Protein AF-A0A346RNI5-F1 (afdb_monomer)

Secondary structure (DSSP, 8-state):
---HHHHHHHHHHHHHHHHHHHH-SSHHHHHHHHHHHHHHHHHHH--TT-HHHHHHHHHHHHHHHHHHHHHHHHHHHHHTT-TTHHHHHHHHHHHHHT-TTTTHHHHHHHHHS-HHHHHHHHTHHHHHHHHHHHHHTTSHHHHHHHHHHHHHHHHHHHHHHHT--BHHHHHHHHHHHHHHHHHHHHHH-HHHHHHHHHHHHHHHHHHHHHHHHTT--BHHHHHHHTSS-HHHHHHHHHHHHHHHT-TTSHHHHHHHHHHHHHHHTT-HHHHHHHHHHHHHHHHHHHHHHHHHHTTT-------------SSHHHHHHHHHHHHHHHHHHHHHHH--

Organism: NCBI:txid2306298

Mean predicted aligned error: 7.32 Å

Sequence (336 aa):
MMSSSSKLLFFTSLLLGIMISISSSSWLMIWIGLEINLLSFIPIISSPTNQYSTEITLKYFLIQALSSSCILLGVLLLCSSYFPSNLVMTAALIMKMGGAPFHFWFIEVMKQLNWLQIIILNTFQKISPMVLTSYTLYNHLSQKMVLTSIILSSLLGGLGGLNQTHLNKVMAYSSLNHMGWLLQGLSMSLYLWFMYFSVYCVLLSSICLMFHFFTIKHIKQLVNKMADDFFVKTTMAFPLMSLAGLPPFSGFMMKMIIILQLMAQSQIFLTLILILSSLFSLFFYFRILLSSVIISSKKSKTFVTQALSKNTNKTGIILFVNFIMMLFISVFLILI

Nearest PDB structures (foldseek):
  8esz-assembly1_2  TM=9.088E-01  e=1.390E-18  Drosophila melanogaster
  8q0a-assembly1_N  TM=8.430E-01  e=3.089E-17  Bos taurus
  7w4g-assembly1_i  TM=8.802E-01  e=2.513E-16  Sus scrofa
  8pw6-assembly1_N1  TM=8.760E-01  e=3.127E-16  Mus musculus
  8ugh-assembly1_1N  TM=8.663E-01  e=3.564E-16  Sus scrofa

Radius of gyration: 20.6 Å; Cα contacts (8 Å, |Δi|>4): 439; chains: 1; bounding box: 52×48×67 Å

Solvent-accessible surface area (backbone atoms only — not comparable to full-atom values): 17265 Å² total; per-residue (Å²): 127,82,50,75,64,57,52,49,51,30,53,53,44,29,53,48,11,39,50,40,34,68,74,45,91,46,73,68,50,24,48,51,12,53,48,40,28,52,65,24,44,43,65,71,63,45,45,98,87,42,72,68,29,52,55,38,40,51,58,52,48,56,54,46,51,53,21,51,51,36,35,53,50,16,54,56,27,56,76,67,74,48,80,67,21,53,43,45,31,44,55,18,35,38,41,61,56,28,36,29,90,50,27,64,63,45,38,58,42,36,53,76,53,53,45,73,57,50,43,45,59,68,39,67,58,34,51,46,36,54,56,54,44,55,73,42,47,78,41,72,70,26,41,53,52,50,52,53,24,27,56,44,11,16,44,49,11,9,60,61,22,60,83,51,59,40,46,42,39,29,52,33,20,49,50,28,25,50,45,15,55,43,52,53,24,41,76,74,33,67,65,54,21,52,55,41,49,52,53,48,45,54,42,50,44,54,52,33,51,51,33,46,79,69,69,51,55,40,55,75,51,35,26,69,76,35,40,85,44,70,69,58,33,52,67,55,40,55,45,47,44,18,71,37,36,41,88,92,33,42,46,22,53,50,54,48,58,52,47,55,52,37,55,75,67,67,41,57,72,61,49,52,52,53,52,54,20,40,54,40,38,29,52,42,41,48,54,53,43,44,34,28,58,65,71,14,69,71,87,67,94,66,94,70,93,69,90,80,83,76,66,60,63,63,52,51,50,58,50,49,54,53,51,50,54,47,52,52,53,39,55,56,63,72,76,108

InterPro domains:
  IPR001750 NADH:quinone oxidoreductase/Mrp antiporter, transmembrane domain [PF00361] (24-79)
  IPR001750 NADH:quinone oxidoreductase/Mrp antiporter, transmembrane domain [PF00361] (86-280)
  IPR003917 NADH:ubiquinone oxidoreductase, chain 2 [PR01436] (151-164)
  IPR003917 NADH:ubiquinone oxidoreductase, chain 2 [PR01436] (175-188)
  IPR003917 NADH:ubiquinone oxidoreductase, chain 2 [PR01436] (194-212)
  IPR003917 NADH:ubiquinone oxidoreductase, chain 2 [PR01436] (234-246)
  IPR003917 NADH:ubiquinone oxidoreductase, chain 2 [PR01436] (266-285)
  IPR050175 Complex I Subunit 2 [PTHR46552] (2-332)

Structure (mmCIF, N/CA/C/O backbone):
data_AF-A0A346RNI5-F1
#
_entry.id   AF-A0A346RNI5-F1
#
loop_
_atom_site.group_PDB
_atom_site.id
_atom_site.type_symbol
_atom_site.label_atom_id
_atom_site.label_alt_id
_atom_site.label_comp_id
_atom_site.label_asym_id
_atom_site.label_entity_id
_atom_site.label_seq_id
_atom_site.pdbx_PDB_ins_code
_atom_site.Cartn_x
_atom_site.Cartn_y
_atom_site.Cartn_z
_atom_site.occupancy
_atom_site.B_iso_or_equiv
_atom_site.auth_seq_id
_atom_site.auth_comp_id
_atom_site.auth_asym_id
_atom_site.auth_atom_id
_atom_site.pdbx_PDB_model_num
ATOM 1 N N . MET A 1 1 ? -25.717 13.174 -0.468 1.00 47.12 1 MET A N 1
ATOM 2 C CA . MET A 1 1 ? -25.175 11.796 -0.420 1.00 47.12 1 MET A CA 1
ATOM 3 C C . MET A 1 1 ? -25.216 11.250 -1.833 1.00 47.12 1 MET A C 1
ATOM 5 O O . MET A 1 1 ? -26.261 11.375 -2.451 1.00 47.12 1 MET A O 1
ATOM 9 N N . MET A 1 2 ? -24.121 10.697 -2.361 1.00 55.56 2 MET A N 1
ATOM 10 C CA . MET A 1 2 ? -24.205 9.940 -3.615 1.00 55.56 2 MET A CA 1
ATOM 11 C C . MET A 1 2 ? -25.232 8.818 -3.454 1.00 55.56 2 MET A C 1
ATOM 13 O O . MET A 1 2 ? -25.183 8.100 -2.447 1.00 55.56 2 MET A O 1
ATOM 17 N N . SER A 1 3 ? -26.159 8.704 -4.409 1.00 60.56 3 SER A N 1
ATOM 18 C CA . SER A 1 3 ? -27.105 7.590 -4.474 1.00 60.56 3 SER A CA 1
ATOM 19 C C . SER A 1 3 ? -26.346 6.262 -4.422 1.00 60.56 3 SER A C 1
ATOM 21 O O . SER A 1 3 ? -25.204 6.165 -4.879 1.00 60.56 3 SER A O 1
ATOM 23 N N . SER A 1 4 ? -26.964 5.218 -3.873 1.00 74.88 4 SER A N 1
ATOM 24 C CA . SER A 1 4 ? -26.370 3.874 -3.884 1.00 74.88 4 SER A CA 1
ATOM 25 C C . SER A 1 4 ? -25.974 3.442 -5.301 1.00 74.88 4 SER A C 1
ATOM 27 O O . SER A 1 4 ? -24.912 2.849 -5.480 1.00 74.88 4 SER A O 1
ATOM 29 N N . SER A 1 5 ? -26.765 3.831 -6.306 1.00 81.25 5 SER A N 1
ATOM 30 C CA . SER A 1 5 ? -26.491 3.581 -7.722 1.00 81.25 5 SER A CA 1
ATOM 31 C C . SER A 1 5 ? -25.233 4.284 -8.238 1.00 81.25 5 SER A C 1
ATOM 33 O O . SER A 1 5 ? -24.420 3.646 -8.902 1.00 81.25 5 SER A O 1
ATOM 35 N N . SER A 1 6 ? -25.008 5.558 -7.896 1.00 85.19 6 SER A N 1
ATOM 36 C CA . SER A 1 6 ? -23.804 6.279 -8.345 1.00 85.19 6 SER A CA 1
ATOM 37 C C . SER A 1 6 ? -22.530 5.704 -7.723 1.00 85.19 6 SER A C 1
ATOM 39 O O . SER A 1 6 ? -21.543 5.512 -8.427 1.00 85.19 6 SER A O 1
ATOM 41 N N . LYS A 1 7 ? -22.556 5.322 -6.438 1.00 84.38 7 LYS A N 1
ATOM 42 C CA . LYS A 1 7 ? -21.409 4.651 -5.795 1.00 84.38 7 LYS A CA 1
ATOM 43 C C . LYS A 1 7 ? -21.075 3.308 -6.443 1.00 84.38 7 LYS A C 1
ATOM 45 O O . LYS A 1 7 ? -19.898 2.992 -6.595 1.00 84.38 7 LYS A O 1
ATOM 50 N N . LEU A 1 8 ? -22.096 2.535 -6.816 1.00 89.94 8 LEU A N 1
ATOM 51 C CA . LEU A 1 8 ? -21.913 1.267 -7.517 1.00 89.94 8 LEU A CA 1
ATOM 52 C C . LEU A 1 8 ? -21.281 1.488 -8.896 1.00 89.94 8 LEU A C 1
ATOM 54 O O . LEU A 1 8 ? -20.308 0.815 -9.220 1.00 89.94 8 LEU A O 1
ATOM 58 N N . LEU A 1 9 ? -21.763 2.477 -9.657 1.00 93.19 9 LEU A N 1
ATOM 59 C CA . LEU A 1 9 ? -21.191 2.830 -10.957 1.00 93.19 9 LEU A CA 1
ATOM 60 C C . LEU A 1 9 ? -19.703 3.174 -10.830 1.00 93.19 9 LEU A C 1
ATOM 62 O O . LEU A 1 9 ? -18.877 2.567 -11.513 1.00 93.19 9 LEU A O 1
ATOM 66 N N . PHE A 1 10 ? -19.337 4.060 -9.899 1.00 93.31 10 PHE A N 1
ATOM 67 C CA . PHE A 1 10 ? -17.930 4.413 -9.698 1.00 93.31 10 PHE A CA 1
ATOM 68 C C . PHE A 1 10 ? -17.081 3.211 -9.278 1.00 93.31 10 PHE A C 1
ATOM 70 O O . PHE A 1 10 ? -15.987 3.022 -9.807 1.00 93.31 10 PHE A O 1
ATOM 77 N N . PHE A 1 11 ? -17.597 2.339 -8.411 1.00 92.75 11 PHE A N 1
ATOM 78 C CA . PHE A 1 11 ? -16.888 1.118 -8.035 1.00 92.75 11 PHE A CA 1
ATOM 79 C C . PHE A 1 11 ? -16.683 0.164 -9.224 1.00 92.75 11 PHE A C 1
ATOM 81 O O . PHE A 1 11 ? -15.592 -0.375 -9.394 1.00 92.75 11 PHE A O 1
ATOM 88 N N . THR A 1 12 ? -17.683 -0.001 -10.096 1.00 94.06 12 THR A N 1
ATOM 89 C CA . THR A 1 12 ? -17.522 -0.813 -11.315 1.00 94.06 12 THR A CA 1
ATOM 90 C C . THR A 1 12 ? -16.514 -0.202 -12.287 1.00 94.06 12 THR A C 1
ATOM 92 O O . THR A 1 12 ? -15.669 -0.925 -12.807 1.00 94.06 12 THR A O 1
ATOM 95 N N . SER A 1 13 ? -16.514 1.124 -12.470 1.00 95.31 13 SER A N 1
ATOM 96 C CA . SER A 1 13 ? -15.510 1.801 -13.303 1.00 95.31 13 SER A CA 1
ATOM 97 C C . SER A 1 13 ? -14.091 1.691 -12.735 1.00 95.31 13 SER A C 1
ATOM 99 O O . SER A 1 13 ? -13.139 1.550 -13.499 1.00 95.31 13 SER A O 1
ATOM 101 N N . LEU A 1 14 ? -13.950 1.659 -11.406 1.00 95.81 14 LEU A N 1
ATOM 102 C CA . LEU A 1 14 ? -12.674 1.430 -10.728 1.00 95.81 14 LEU A CA 1
ATOM 103 C C . LEU A 1 14 ? -12.127 0.034 -11.049 1.00 95.81 14 LEU A C 1
ATOM 105 O O . LEU A 1 14 ? -10.968 -0.102 -11.439 1.00 95.81 14 LEU A O 1
ATOM 109 N N . LEU A 1 15 ? -12.971 -0.999 -10.952 1.00 95.88 15 LEU A N 1
ATOM 110 C CA . LEU A 1 15 ? -12.594 -2.366 -11.326 1.00 95.88 15 LEU A CA 1
ATOM 111 C C . LEU A 1 15 ? -12.252 -2.481 -12.817 1.00 95.88 15 LEU A C 1
ATOM 113 O O . LEU A 1 15 ? -11.266 -3.128 -13.162 1.00 95.88 15 LEU A O 1
ATOM 117 N N . LEU A 1 16 ? -13.018 -1.820 -13.691 1.00 95.88 16 LEU A N 1
ATOM 118 C CA . LEU A 1 16 ? -12.732 -1.777 -15.127 1.00 95.88 16 LEU A CA 1
ATOM 119 C C . LEU A 1 16 ? -11.368 -1.141 -15.415 1.00 95.88 16 LEU A C 1
ATOM 121 O O . LEU A 1 16 ? -10.598 -1.703 -16.188 1.00 95.88 16 LEU A O 1
ATOM 125 N N . GLY A 1 17 ? -11.028 -0.027 -14.759 1.00 96.50 17 GLY A N 1
ATOM 126 C CA . GLY A 1 17 ? -9.717 0.614 -14.906 1.00 96.50 17 GLY A CA 1
ATOM 127 C C . GLY A 1 17 ? -8.559 -0.318 -14.532 1.00 96.50 17 GLY A C 1
ATOM 128 O O . GLY A 1 17 ? -7.571 -0.406 -15.263 1.00 96.50 17 GLY A O 1
ATOM 129 N N . ILE A 1 18 ? -8.711 -1.084 -13.444 1.00 95.81 18 ILE A N 1
ATOM 130 C CA . ILE A 1 18 ? -7.724 -2.095 -13.033 1.00 95.81 18 ILE A CA 1
ATOM 131 C C . ILE A 1 18 ? -7.600 -3.192 -14.097 1.00 95.81 18 ILE A C 1
ATOM 133 O O . ILE A 1 18 ? -6.484 -3.492 -14.519 1.00 95.81 18 ILE A O 1
ATOM 137 N N . MET A 1 19 ? -8.716 -3.751 -14.574 1.00 95.75 19 MET A N 1
ATOM 138 C CA . MET A 1 19 ? -8.691 -4.811 -15.589 1.00 95.75 19 MET A CA 1
ATOM 139 C C . MET A 1 19 ? -8.029 -4.340 -16.888 1.00 95.75 19 MET A C 1
ATOM 141 O O . MET A 1 19 ? -7.124 -5.013 -17.374 1.00 95.75 19 MET A O 1
ATOM 145 N N . ILE A 1 20 ? -8.392 -3.150 -17.385 1.00 96.12 20 ILE A N 1
ATOM 146 C CA . ILE A 1 20 ? -7.785 -2.549 -18.584 1.00 96.12 20 ILE A CA 1
ATOM 147 C C . ILE A 1 20 ? -6.272 -2.393 -18.403 1.00 96.12 20 ILE A C 1
ATOM 149 O O . ILE A 1 20 ? -5.506 -2.713 -19.311 1.00 96.12 20 ILE A O 1
ATOM 153 N N . SER A 1 21 ? -5.821 -1.933 -17.231 1.00 95.38 21 SER A N 1
ATOM 154 C CA . SER A 1 21 ? -4.391 -1.723 -16.978 1.00 95.38 21 SER A CA 1
ATOM 155 C C . SER A 1 21 ? -3.567 -3.014 -16.938 1.00 95.38 21 SER A C 1
ATOM 157 O O . SER A 1 21 ? -2.392 -2.980 -17.278 1.00 95.38 21 SER A O 1
ATOM 159 N N . ILE A 1 22 ? -4.166 -4.143 -16.547 1.00 93.69 22 ILE A N 1
ATOM 160 C CA . ILE A 1 22 ? -3.462 -5.431 -16.436 1.00 93.69 22 ILE A CA 1
ATOM 161 C C . ILE A 1 22 ? -3.512 -6.205 -17.756 1.00 93.69 22 ILE A C 1
ATOM 163 O O . ILE 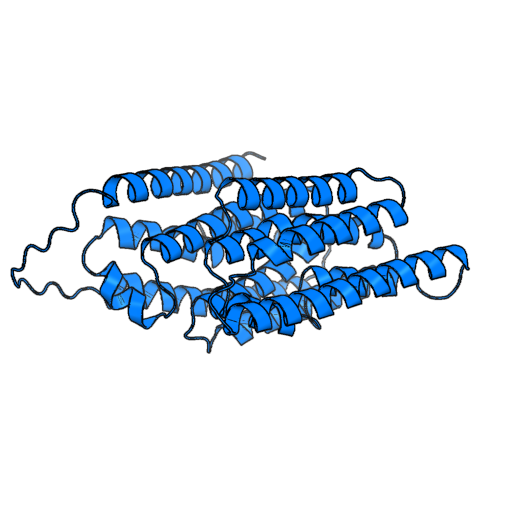A 1 22 ? -2.544 -6.866 -18.114 1.00 93.69 22 ILE A O 1
ATOM 167 N N . SER A 1 23 ? -4.630 -6.144 -18.484 1.00 94.06 23 SER A N 1
ATOM 168 C CA . SER A 1 23 ? -4.812 -6.926 -19.712 1.00 94.06 23 SER A CA 1
ATOM 169 C C . SER A 1 23 ? -4.238 -6.261 -20.963 1.00 94.06 23 SER A C 1
ATOM 171 O O . SER A 1 23 ? -4.202 -6.884 -22.022 1.00 94.06 23 SER A O 1
ATOM 173 N N . SER A 1 24 ? -3.878 -4.980 -20.894 1.00 93.19 24 SER A N 1
ATOM 174 C CA . SER A 1 24 ? -3.453 -4.225 -22.071 1.00 93.19 24 SER A CA 1
ATOM 175 C C . SER A 1 24 ? -2.011 -4.520 -22.478 1.00 93.19 24 SER A C 1
ATOM 177 O O . SER A 1 24 ? -1.128 -4.717 -21.651 1.00 93.19 24 SER A O 1
ATOM 179 N N . SER A 1 25 ? -1.774 -4.517 -23.791 1.00 90.94 25 SER A N 1
ATOM 180 C CA . SER A 1 25 ? -0.458 -4.764 -24.388 1.00 90.94 25 SER A CA 1
ATOM 181 C C . SER A 1 25 ? 0.380 -3.497 -24.586 1.00 90.94 25 SER A C 1
ATOM 183 O O . SER A 1 25 ? 1.599 -3.586 -24.703 1.00 90.94 25 SER A O 1
ATOM 185 N N . SER A 1 26 ? -0.245 -2.315 -24.640 1.00 92.50 26 SER A N 1
ATOM 186 C CA . SER A 1 26 ? 0.436 -1.043 -24.901 1.00 92.50 26 SER A CA 1
ATOM 187 C C . SER A 1 26 ? 0.445 -0.129 -23.677 1.00 92.50 26 SER A C 1
ATOM 189 O O . SER A 1 26 ? -0.557 0.014 -22.976 1.00 92.50 26 SER A O 1
ATOM 191 N N . TRP A 1 27 ? 1.564 0.568 -23.457 1.00 91.31 27 TRP A N 1
ATOM 192 C CA . TRP A 1 27 ? 1.715 1.500 -22.333 1.00 91.31 27 TRP A CA 1
ATOM 193 C C . TRP A 1 27 ? 0.710 2.659 -22.344 1.00 91.31 27 TRP A C 1
ATOM 195 O O . TRP A 1 27 ? 0.303 3.124 -21.281 1.00 91.31 27 TRP A O 1
ATOM 205 N N . LEU A 1 28 ? 0.263 3.101 -23.524 1.00 93.62 28 LEU A N 1
ATOM 206 C CA . LEU A 1 28 ? -0.787 4.116 -23.634 1.00 93.62 28 LEU A CA 1
ATOM 207 C C . LEU A 1 28 ? -2.126 3.596 -23.083 1.00 93.62 28 LEU A C 1
ATOM 209 O O . LEU A 1 28 ? -2.807 4.301 -22.345 1.00 93.62 28 LEU A O 1
ATOM 213 N N . MET A 1 29 ? -2.494 2.349 -23.395 1.00 94.75 29 MET A N 1
ATOM 214 C CA . MET A 1 29 ? -3.734 1.750 -22.893 1.00 94.75 29 MET A CA 1
ATOM 215 C C . MET A 1 29 ? -3.654 1.468 -21.386 1.00 94.75 29 MET A C 1
ATOM 217 O O . MET A 1 29 ? -4.627 1.690 -20.663 1.00 94.75 29 MET A O 1
ATOM 221 N N . ILE A 1 30 ? -2.471 1.082 -20.897 1.00 95.56 30 ILE A N 1
ATOM 222 C CA . ILE A 1 30 ? -2.179 0.997 -19.461 1.00 95.56 30 ILE A CA 1
ATOM 223 C C . ILE A 1 30 ? -2.438 2.353 -18.788 1.00 95.56 30 ILE A C 1
ATOM 225 O O . ILE A 1 30 ? -3.122 2.415 -17.765 1.00 95.56 30 ILE A O 1
ATOM 229 N N . TRP A 1 31 ? -1.925 3.443 -19.369 1.00 95.75 31 TRP A N 1
ATOM 230 C CA . TRP A 1 31 ? -2.127 4.798 -18.855 1.00 95.75 31 TRP A CA 1
ATOM 231 C C . TRP A 1 31 ? -3.613 5.180 -18.807 1.00 95.75 31 TRP A C 1
ATOM 233 O O . TRP A 1 31 ? -4.074 5.662 -17.772 1.00 95.75 31 TRP A O 1
ATOM 243 N N . ILE A 1 32 ? -4.388 4.870 -19.855 1.00 96.06 32 ILE A N 1
ATOM 244 C CA . ILE A 1 32 ? -5.845 5.092 -19.869 1.00 96.06 32 ILE A CA 1
ATOM 245 C C . ILE A 1 32 ? -6.522 4.333 -18.715 1.00 96.06 32 ILE A C 1
ATOM 247 O O . ILE A 1 32 ? -7.339 4.907 -17.996 1.00 96.06 32 ILE A O 1
ATOM 251 N N . GLY A 1 33 ? -6.159 3.066 -18.482 1.00 96.19 33 GLY A N 1
ATOM 252 C CA . GLY A 1 33 ? -6.686 2.284 -17.357 1.00 96.19 33 GLY A CA 1
ATOM 253 C C . GLY A 1 33 ? -6.367 2.907 -15.990 1.00 96.19 33 GLY A C 1
ATOM 254 O O . GLY A 1 33 ? -7.232 2.967 -15.111 1.00 96.19 33 GLY A O 1
ATOM 255 N N . LEU A 1 34 ? -5.150 3.437 -15.822 1.00 95.00 34 LEU A N 1
ATOM 256 C CA . LEU A 1 34 ? -4.736 4.143 -14.605 1.00 95.00 34 LEU A CA 1
ATOM 257 C C . LEU A 1 34 ? -5.485 5.470 -14.395 1.00 95.00 34 LEU A C 1
ATOM 259 O O . LEU A 1 34 ? -5.754 5.818 -13.243 1.00 95.00 34 LEU A O 1
ATOM 263 N N . GLU A 1 35 ? -5.833 6.194 -15.460 1.00 96.06 35 GLU A N 1
ATOM 264 C CA . GLU A 1 35 ? -6.640 7.421 -15.380 1.00 96.06 35 GLU A CA 1
ATOM 265 C C . GLU A 1 35 ? -8.109 7.131 -15.063 1.00 96.06 35 GLU A C 1
ATOM 267 O O . GLU A 1 35 ? -8.697 7.783 -14.201 1.00 96.06 35 GLU A O 1
ATOM 272 N N . ILE A 1 36 ? -8.697 6.092 -15.667 1.00 95.88 36 ILE A N 1
ATOM 273 C CA . ILE A 1 36 ? -10.052 5.635 -15.315 1.00 95.88 36 ILE A CA 1
ATOM 274 C C . ILE A 1 36 ? -10.106 5.251 -13.828 1.00 95.88 36 ILE A C 1
ATOM 276 O O . ILE A 1 36 ? -11.053 5.605 -13.120 1.00 95.88 36 ILE A O 1
ATOM 280 N N . ASN A 1 37 ? -9.071 4.575 -13.323 1.00 95.56 37 ASN A N 1
ATOM 281 C CA . ASN A 1 37 ? -8.961 4.225 -11.909 1.00 95.56 37 ASN A CA 1
ATOM 282 C C . ASN A 1 37 ? -8.886 5.475 -10.999 1.00 95.56 37 ASN A C 1
ATOM 284 O O . ASN A 1 37 ? -9.585 5.558 -9.989 1.00 95.56 37 ASN A O 1
ATOM 288 N N . LEU A 1 38 ? -8.099 6.485 -11.380 1.00 95.25 38 LEU A N 1
ATOM 289 C CA . LEU A 1 38 ? -8.000 7.757 -10.657 1.00 95.25 38 LEU A CA 1
ATOM 290 C C . LEU A 1 38 ? -9.345 8.502 -10.642 1.00 95.25 38 LEU A C 1
ATOM 292 O O . LEU A 1 38 ? -9.837 8.874 -9.571 1.00 95.25 38 LEU A O 1
ATOM 296 N N . LEU A 1 39 ? -9.957 8.694 -11.814 1.00 94.62 39 LEU A N 1
ATOM 297 C CA . LEU A 1 39 ? -11.193 9.464 -11.977 1.00 94.62 39 LEU A CA 1
ATOM 298 C C . LEU A 1 39 ? -12.391 8.794 -11.304 1.00 94.62 39 LEU A C 1
ATOM 300 O O . LEU A 1 39 ? -13.273 9.483 -10.802 1.00 94.62 39 LEU A O 1
ATOM 304 N N . SER A 1 40 ? -12.419 7.463 -11.251 1.00 94.25 40 SER A N 1
ATOM 305 C CA . SER A 1 40 ? -13.474 6.713 -10.562 1.00 94.25 40 SER A CA 1
ATOM 306 C C . SER A 1 40 ? -13.327 6.715 -9.041 1.00 94.25 40 SER A C 1
ATOM 308 O O . SER A 1 40 ? -14.324 6.609 -8.325 1.00 94.25 40 SER A O 1
ATOM 310 N N . PHE A 1 41 ? -12.110 6.876 -8.514 1.00 93.44 41 PHE A N 1
ATOM 311 C CA . P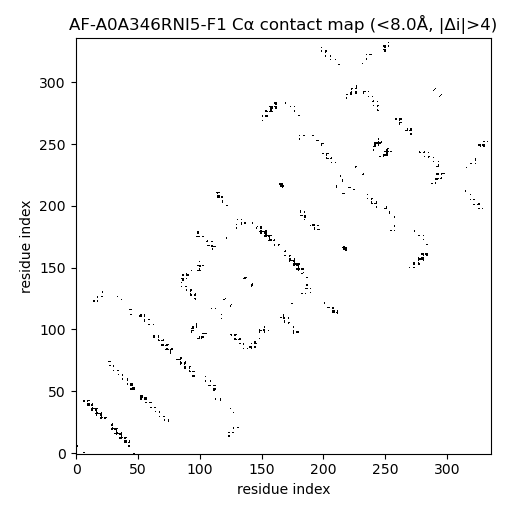HE A 1 41 ? -11.880 6.872 -7.072 1.00 93.44 41 PHE A CA 1
ATOM 312 C C . PHE A 1 41 ? -12.143 8.226 -6.401 1.00 93.44 41 PHE A C 1
ATOM 314 O O . PHE A 1 41 ? -12.600 8.257 -5.255 1.00 93.44 41 PHE A O 1
ATOM 321 N N . ILE A 1 42 ? -11.938 9.347 -7.104 1.00 93.25 42 ILE A N 1
ATOM 322 C CA . ILE A 1 42 ? -12.217 10.693 -6.566 1.00 93.25 42 ILE A CA 1
ATOM 323 C C . ILE A 1 42 ? -13.658 10.815 -6.044 1.00 93.25 42 ILE A C 1
ATOM 325 O O . ILE A 1 42 ? -13.828 11.216 -4.888 1.00 93.25 42 ILE A O 1
ATOM 329 N N . PRO A 1 43 ? -14.701 10.422 -6.802 1.00 89.69 43 PRO A N 1
ATOM 330 C CA . PRO A 1 43 ? -16.074 10.546 -6.342 1.00 89.69 43 PRO A CA 1
ATOM 331 C C . PRO A 1 43 ? -16.389 9.622 -5.157 1.00 89.69 43 PRO A C 1
ATOM 333 O O . PRO A 1 43 ? -17.168 10.001 -4.283 1.00 89.69 43 PRO A O 1
ATOM 336 N N . ILE A 1 44 ? -15.727 8.458 -5.065 1.00 88.94 44 ILE A N 1
ATOM 337 C CA . ILE A 1 44 ? -15.844 7.520 -3.931 1.00 88.94 44 ILE A CA 1
ATOM 338 C C . ILE A 1 44 ? -15.302 8.142 -2.635 1.00 88.94 44 ILE A C 1
ATOM 340 O O . ILE A 1 44 ? -15.851 7.892 -1.554 1.00 88.94 44 ILE A O 1
ATOM 344 N N . ILE A 1 45 ? -14.235 8.945 -2.720 1.00 89.50 45 ILE A N 1
ATOM 345 C CA . ILE A 1 45 ? -13.675 9.665 -1.568 1.00 89.50 45 ILE A CA 1
ATOM 346 C C . ILE A 1 45 ? -14.478 10.928 -1.248 1.00 89.50 45 ILE A C 1
ATOM 348 O O . ILE A 1 45 ? -14.681 11.244 -0.072 1.00 89.50 45 ILE A O 1
ATOM 352 N N . SER A 1 46 ? -14.919 11.648 -2.280 1.00 85.88 46 SER A N 1
ATOM 353 C CA . SER A 1 46 ? -15.573 12.944 -2.133 1.00 85.88 46 SER A CA 1
ATOM 354 C C . SER A 1 46 ? -16.870 12.826 -1.332 1.00 85.88 46 SER A C 1
ATOM 356 O O . SER A 1 46 ? -17.714 11.960 -1.575 1.00 85.88 46 SER A O 1
ATOM 358 N N . SER A 1 47 ? -17.058 13.719 -0.363 1.00 74.62 47 SER A N 1
ATOM 359 C CA . SER A 1 47 ? -18.336 13.864 0.326 1.00 74.62 47 SER A CA 1
ATOM 360 C C . SER A 1 47 ? -18.745 15.334 0.303 1.00 74.62 47 SER A C 1
ATOM 362 O O . SER A 1 47 ? -18.015 16.168 0.826 1.00 74.62 47 SER A O 1
ATOM 364 N N . PRO A 1 48 ? -19.910 15.697 -0.250 1.00 62.50 48 PRO A N 1
ATOM 365 C CA . PRO A 1 48 ? -20.240 17.107 -0.471 1.00 62.50 48 PRO A CA 1
ATOM 366 C C . PRO A 1 48 ? -20.365 17.922 0.827 1.00 62.50 48 PRO A C 1
ATOM 368 O O . PRO A 1 48 ? -20.337 19.143 0.789 1.00 62.50 48 PRO A O 1
ATOM 371 N N . THR A 1 49 ? -20.505 17.266 1.981 1.00 64.62 49 THR A N 1
ATOM 372 C CA . THR A 1 49 ? -20.793 17.921 3.262 1.00 64.62 49 THR A CA 1
ATOM 373 C C . THR A 1 49 ? -19.553 18.310 4.064 1.00 64.62 49 THR A C 1
ATOM 375 O O . THR A 1 49 ? -19.669 19.105 4.989 1.00 64.62 49 THR A O 1
ATOM 378 N N . ASN A 1 50 ? -18.372 17.758 3.756 1.00 73.81 50 ASN A N 1
ATOM 379 C CA . ASN A 1 50 ? -17.191 17.911 4.608 1.00 73.81 50 ASN A CA 1
ATOM 380 C C . ASN A 1 50 ? -16.052 18.612 3.865 1.00 73.81 50 ASN A C 1
ATOM 382 O O . ASN A 1 50 ? -15.495 18.045 2.924 1.00 73.81 50 ASN A O 1
ATOM 386 N N . GLN A 1 51 ? -15.618 19.770 4.371 1.00 73.06 51 GLN A N 1
ATOM 387 C CA . GLN A 1 51 ? -14.433 20.490 3.874 1.00 73.06 51 GLN A CA 1
ATOM 388 C C . GLN A 1 51 ? -13.161 19.629 3.918 1.00 73.06 51 GLN A C 1
ATOM 390 O O . GLN A 1 51 ? -12.344 19.674 3.010 1.00 73.06 51 GLN A O 1
ATOM 395 N N . TYR A 1 52 ? -13.020 18.750 4.913 1.00 79.12 52 TYR A N 1
ATOM 396 C CA . TYR A 1 52 ? -11.896 17.809 4.931 1.00 79.12 52 TYR A CA 1
ATOM 397 C C . TYR A 1 52 ? -11.895 16.874 3.723 1.00 79.12 52 TYR A C 1
ATOM 399 O O . TYR A 1 52 ? -10.835 16.504 3.242 1.00 79.12 52 TYR A O 1
ATOM 407 N N . SER A 1 53 ? -13.061 16.496 3.198 1.00 83.00 53 SER A N 1
ATOM 408 C CA . SER A 1 53 ? -13.094 15.600 2.044 1.00 83.00 53 SER A CA 1
ATOM 409 C C . SER A 1 53 ? -12.647 16.278 0.752 1.00 83.00 53 SER A C 1
ATOM 411 O O . SER A 1 53 ? -12.056 15.59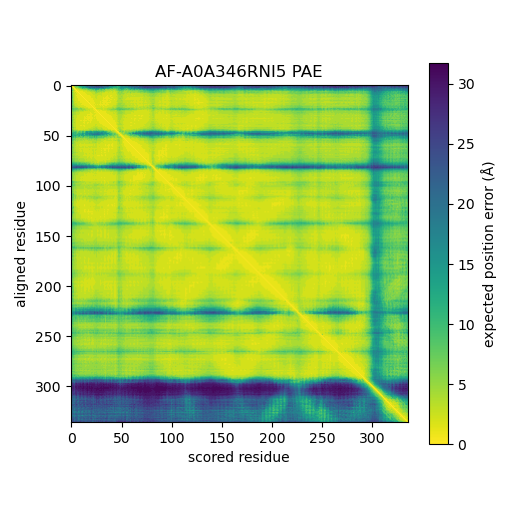8 -0.082 1.00 83.00 53 SER A O 1
ATOM 413 N N . THR A 1 54 ? -12.841 17.596 0.608 1.00 86.00 54 THR A N 1
ATOM 414 C CA . THR A 1 54 ? -12.339 18.328 -0.563 1.00 86.00 54 THR A CA 1
ATOM 415 C C . THR A 1 54 ? -10.812 18.421 -0.531 1.00 86.00 54 THR A C 1
ATOM 417 O O . THR A 1 54 ? -10.166 18.137 -1.541 1.00 86.00 54 THR A O 1
ATOM 420 N N . GLU A 1 55 ? -10.215 18.682 0.639 1.00 89.00 55 GLU A N 1
ATOM 421 C CA . GLU A 1 55 ? -8.755 18.658 0.827 1.00 89.00 55 GLU A CA 1
ATOM 422 C C . GLU A 1 55 ? -8.155 17.287 0.461 1.00 89.00 55 GLU A C 1
ATOM 424 O O . GLU A 1 55 ? -7.188 17.219 -0.300 1.00 89.00 55 GLU A O 1
ATOM 429 N N . ILE A 1 56 ? -8.760 16.186 0.931 1.00 90.88 56 ILE A N 1
ATOM 430 C CA . ILE A 1 56 ? -8.307 14.820 0.607 1.00 90.88 56 ILE A CA 1
ATOM 431 C C . ILE A 1 56 ? -8.357 14.575 -0.897 1.00 90.88 56 ILE A C 1
ATOM 433 O O . ILE A 1 56 ? -7.396 14.057 -1.468 1.00 90.88 56 ILE A O 1
ATOM 437 N N . THR A 1 57 ? -9.480 14.918 -1.538 1.00 92.19 57 THR A N 1
ATOM 438 C CA . THR A 1 57 ? -9.649 14.680 -2.974 1.00 92.19 57 THR A CA 1
ATOM 439 C C . THR A 1 57 ? -8.622 15.447 -3.791 1.00 92.19 57 THR A C 1
ATOM 441 O O . THR A 1 57 ? -8.063 14.875 -4.721 1.00 92.19 57 THR A O 1
ATOM 444 N N . LEU A 1 58 ? -8.306 16.689 -3.406 1.00 92.44 58 LEU A N 1
ATOM 445 C CA . LEU A 1 58 ? -7.289 17.497 -4.077 1.00 92.44 58 LEU A CA 1
ATOM 446 C C . LEU A 1 58 ? -5.886 16.908 -3.888 1.00 92.44 58 LEU A C 1
ATOM 448 O O . LEU A 1 58 ? -5.160 16.758 -4.868 1.00 92.44 58 LEU A O 1
ATOM 452 N N . LYS A 1 59 ? -5.519 16.506 -2.662 1.00 93.44 59 LYS A N 1
ATOM 453 C CA . LYS A 1 59 ? -4.217 15.869 -2.385 1.00 93.44 59 LYS A CA 1
ATOM 454 C C . LYS A 1 59 ? -4.033 14.570 -3.166 1.00 93.44 59 LYS A C 1
ATOM 456 O O . LYS A 1 59 ? -2.973 14.353 -3.749 1.00 93.44 59 LYS A O 1
ATOM 461 N N . TYR A 1 60 ? -5.063 13.722 -3.196 1.00 95.00 60 TYR A N 1
ATOM 462 C CA . TYR A 1 60 ? -5.040 12.482 -3.969 1.00 95.00 60 TYR A CA 1
ATOM 463 C C . TYR A 1 60 ? -4.933 12.766 -5.472 1.00 95.00 60 TYR A C 1
ATOM 465 O O . TYR A 1 60 ? -4.054 12.215 -6.132 1.00 95.00 60 TYR A O 1
ATOM 473 N N . PHE A 1 61 ? -5.786 13.651 -5.998 1.00 96.06 61 PHE A N 1
ATOM 474 C CA . PHE A 1 61 ? -5.823 13.989 -7.419 1.00 96.06 61 PHE A CA 1
ATOM 475 C C . PHE A 1 61 ? -4.478 14.516 -7.919 1.00 96.06 61 PHE A C 1
ATOM 477 O O . PHE A 1 61 ? -3.927 13.957 -8.862 1.00 96.06 61 PHE A O 1
ATOM 484 N N . LEU A 1 62 ? -3.922 15.537 -7.259 1.00 96.38 62 LEU A N 1
ATOM 485 C CA . LEU A 1 62 ? -2.693 16.198 -7.706 1.00 96.38 62 LEU A CA 1
ATOM 486 C C . LEU A 1 62 ? -1.527 15.217 -7.831 1.00 96.38 62 LEU A C 1
ATOM 488 O O . LEU A 1 62 ? -0.800 15.233 -8.820 1.00 96.38 62 LEU A O 1
ATOM 492 N N . ILE A 1 63 ? -1.362 14.335 -6.849 1.00 95.94 63 ILE A N 1
ATOM 493 C CA . ILE A 1 63 ? -0.200 13.444 -6.796 1.00 95.94 63 ILE A CA 1
ATOM 494 C C . ILE A 1 63 ? -0.372 12.256 -7.740 1.00 95.94 63 ILE A C 1
ATOM 496 O O . ILE A 1 63 ? 0.588 11.825 -8.380 1.00 95.94 63 ILE A O 1
ATOM 500 N N . GLN A 1 64 ? -1.597 11.756 -7.894 1.00 96.38 64 GLN A N 1
ATOM 501 C CA . GLN A 1 64 ? -1.883 10.674 -8.832 1.00 96.38 64 GLN A CA 1
ATOM 502 C C . GLN A 1 64 ? -1.853 11.133 -10.293 1.00 96.38 64 GLN A C 1
ATOM 504 O O . GLN A 1 64 ? -1.402 10.350 -11.133 1.00 96.38 64 GLN A O 1
ATOM 509 N N . ALA A 1 65 ? -2.260 12.377 -10.573 1.00 95.50 65 ALA A N 1
ATOM 510 C CA . ALA A 1 65 ? -2.160 13.010 -11.888 1.00 95.50 65 ALA A CA 1
ATOM 511 C C . ALA A 1 65 ? -0.704 13.358 -12.242 1.00 95.50 65 ALA A C 1
ATOM 513 O O . ALA A 1 65 ? -0.260 13.148 -13.367 1.00 95.50 65 ALA A O 1
ATOM 514 N N . LEU A 1 66 ? 0.086 13.826 -11.267 1.00 96.81 66 LEU A N 1
ATOM 515 C CA . LEU A 1 66 ? 1.524 14.039 -11.464 1.00 96.81 66 LEU A CA 1
ATOM 516 C C . LEU A 1 66 ? 2.257 12.712 -11.699 1.00 96.81 66 LEU A C 1
ATOM 518 O O . LEU A 1 66 ? 3.195 12.633 -12.485 1.00 96.81 66 LEU A O 1
ATOM 522 N N . SER A 1 67 ? 1.814 11.636 -11.053 1.00 96.19 67 SER A N 1
ATOM 523 C CA . SER A 1 67 ? 2.361 10.313 -11.328 1.00 96.19 67 SER A CA 1
ATOM 524 C C . SER A 1 67 ? 1.998 9.816 -12.727 1.00 96.19 67 SER A C 1
ATOM 526 O O . SER A 1 67 ? 2.868 9.333 -13.450 1.00 96.19 67 SER A O 1
ATOM 528 N N . SER A 1 68 ? 0.737 9.938 -13.147 1.00 95.12 68 SER A N 1
ATOM 529 C CA . SER A 1 68 ? 0.336 9.492 -14.483 1.00 95.12 68 SER A CA 1
ATOM 530 C C . SER A 1 68 ? 0.991 10.305 -15.599 1.00 95.12 68 SER A C 1
ATOM 532 O O . SER A 1 68 ? 1.352 9.718 -16.619 1.00 95.12 68 SER A O 1
ATOM 534 N N . SER A 1 69 ? 1.241 11.603 -15.408 1.00 94.88 69 SER A N 1
ATOM 535 C CA . SER A 1 69 ? 2.015 12.397 -16.369 1.00 94.88 69 SER A CA 1
ATOM 536 C C . SER A 1 69 ? 3.480 11.949 -16.451 1.00 94.88 69 SER A C 1
ATOM 538 O O . SER A 1 69 ? 4.011 11.838 -17.554 1.00 94.88 69 SER A O 1
ATOM 540 N N . CYS A 1 70 ? 4.114 11.576 -15.330 1.00 95.06 70 CYS A N 1
ATOM 541 C CA . CYS A 1 70 ? 5.448 10.962 -15.340 1.00 95.06 70 CYS A CA 1
ATOM 542 C C . CYS A 1 70 ? 5.475 9.603 -16.061 1.00 95.06 70 CYS A C 1
ATOM 544 O O . CYS A 1 70 ? 6.451 9.303 -16.747 1.00 95.06 70 CYS A O 1
ATOM 546 N N . ILE A 1 71 ? 4.415 8.789 -15.954 1.00 94.88 71 ILE A N 1
ATOM 547 C CA . ILE A 1 71 ? 4.296 7.546 -16.740 1.00 94.88 71 ILE A CA 1
ATOM 548 C C . ILE A 1 71 ? 4.256 7.883 -18.233 1.00 94.88 71 ILE A C 1
ATOM 550 O O . ILE A 1 71 ? 5.029 7.311 -18.997 1.00 94.88 71 ILE A O 1
ATOM 554 N N . LEU A 1 72 ? 3.416 8.838 -18.648 1.00 93.56 72 LEU A N 1
ATOM 555 C CA . LEU A 1 72 ? 3.317 9.258 -20.049 1.00 93.56 72 LEU A CA 1
ATOM 556 C C . LEU A 1 72 ? 4.656 9.799 -20.578 1.00 93.56 72 LEU A C 1
ATOM 558 O O . LEU A 1 72 ? 5.071 9.439 -21.678 1.00 93.56 72 LEU A O 1
ATOM 562 N N . LEU A 1 73 ? 5.369 10.593 -19.773 1.00 93.25 73 LEU A N 1
ATOM 563 C CA . LEU A 1 73 ? 6.724 11.046 -20.089 1.00 93.25 73 LEU A CA 1
ATOM 564 C C . LEU A 1 73 ? 7.674 9.858 -20.299 1.00 93.25 73 LEU A C 1
ATOM 566 O O . LEU A 1 73 ? 8.415 9.835 -21.278 1.00 93.25 73 LEU A O 1
ATOM 570 N N . GLY A 1 74 ? 7.621 8.846 -19.428 1.00 92.06 74 GLY A N 1
ATOM 571 C CA . GLY A 1 74 ? 8.384 7.606 -19.585 1.00 92.06 74 GLY A CA 1
ATOM 572 C C . GLY A 1 74 ? 8.098 6.893 -20.912 1.00 92.06 74 GLY A C 1
ATOM 573 O O . GLY A 1 74 ? 9.029 6.428 -21.565 1.00 92.06 74 GLY A O 1
ATOM 574 N N . VAL A 1 75 ? 6.837 6.872 -21.359 1.00 91.00 75 VAL A N 1
ATOM 575 C CA . VAL A 1 75 ? 6.440 6.295 -22.657 1.00 91.00 75 VAL A CA 1
ATOM 576 C C . VAL A 1 75 ? 6.998 7.092 -23.837 1.00 91.00 75 VAL A C 1
ATOM 578 O O . VAL A 1 75 ? 7.514 6.504 -24.783 1.00 91.00 75 VAL A O 1
ATOM 581 N N . LEU A 1 76 ? 6.971 8.424 -23.779 1.00 90.69 76 LEU A N 1
ATOM 582 C CA . LEU A 1 76 ? 7.568 9.268 -24.823 1.00 90.69 76 LEU A CA 1
ATOM 583 C C . LEU A 1 76 ? 9.098 9.099 -24.893 1.00 90.69 76 LEU A C 1
ATOM 585 O O . LEU A 1 76 ? 9.685 9.073 -25.978 1.00 90.69 76 LEU A O 1
ATOM 589 N N . LEU A 1 77 ? 9.748 8.924 -23.739 1.00 89.81 77 LEU A N 1
ATOM 590 C CA . LEU A 1 77 ? 11.181 8.631 -23.660 1.00 89.81 77 LEU A CA 1
ATOM 591 C C . LEU A 1 77 ? 11.515 7.236 -24.212 1.00 89.81 77 LEU A C 1
ATOM 593 O O . LEU A 1 77 ? 12.543 7.085 -24.867 1.00 89.81 77 LEU A O 1
ATOM 597 N N . LEU A 1 78 ? 10.634 6.239 -24.028 1.00 86.75 78 LEU A N 1
ATOM 598 C CA . LEU A 1 78 ? 10.782 4.923 -24.667 1.00 86.75 78 LEU A CA 1
ATOM 599 C C . LEU A 1 78 ? 10.843 5.053 -26.195 1.00 86.75 78 LEU A C 1
ATOM 601 O O . LEU A 1 78 ? 11.714 4.451 -26.817 1.00 86.75 78 LEU A O 1
ATOM 605 N N . CYS A 1 79 ? 9.961 5.859 -26.797 1.00 83.81 79 CYS A N 1
ATOM 606 C CA . CYS A 1 79 ? 9.918 6.045 -28.251 1.00 83.81 79 CYS A CA 1
ATOM 607 C C . CYS A 1 79 ? 11.162 6.739 -28.819 1.00 83.81 79 CYS A C 1
ATOM 609 O O . CYS A 1 79 ? 11.530 6.496 -29.963 1.00 83.81 79 CYS A O 1
ATOM 611 N N . SER A 1 80 ? 11.803 7.605 -28.035 1.00 81.88 80 SER A N 1
ATOM 612 C CA . SER A 1 80 ? 12.940 8.414 -28.483 1.00 81.88 80 SER A CA 1
ATOM 613 C C . SER A 1 80 ? 14.305 7.783 -28.180 1.00 81.88 80 SER A C 1
ATOM 615 O O . SER A 1 80 ? 15.334 8.383 -28.477 1.00 81.88 80 SER A O 1
ATOM 617 N N . SER A 1 81 ? 14.336 6.558 -27.636 1.00 74.06 81 SER A N 1
ATOM 618 C CA . SER A 1 81 ? 15.547 5.797 -27.263 1.00 74.06 81 SER A CA 1
ATOM 619 C C . SER A 1 81 ? 16.488 6.490 -26.261 1.00 74.06 81 SER A C 1
ATOM 621 O O . SER A 1 81 ? 17.596 6.014 -26.013 1.00 74.06 81 SER A O 1
ATOM 623 N N . TYR A 1 82 ? 16.052 7.596 -25.651 1.00 68.31 82 TYR A N 1
ATOM 624 C CA . TYR A 1 82 ? 16.848 8.344 -24.685 1.00 68.31 82 TYR A CA 1
ATOM 625 C C . TYR A 1 82 ? 16.857 7.694 -23.289 1.00 68.31 82 TYR A C 1
ATOM 627 O O . TYR A 1 82 ? 16.020 6.861 -22.937 1.00 68.31 82 TYR A O 1
ATOM 635 N N . PHE A 1 83 ? 17.856 8.118 -22.507 1.00 67.50 83 PHE A N 1
ATOM 636 C CA . PHE A 1 83 ? 18.112 7.867 -21.079 1.00 67.50 83 PHE A CA 1
ATOM 637 C C . PHE A 1 83 ? 16.848 7.716 -20.181 1.00 67.50 83 PHE A C 1
ATOM 639 O O . PHE A 1 83 ? 15.760 8.194 -20.488 1.00 67.50 83 PHE A O 1
ATOM 646 N N . PRO A 1 84 ? 17.003 7.108 -18.990 1.00 83.56 84 PRO A N 1
ATOM 647 C CA . PRO A 1 84 ? 16.343 5.874 -18.565 1.00 83.56 84 PRO A CA 1
ATOM 648 C C . PRO A 1 84 ? 14.813 5.991 -18.389 1.00 83.56 84 PRO A C 1
ATOM 650 O O . PRO A 1 84 ? 14.310 6.197 -17.280 1.00 83.56 84 PRO A O 1
ATOM 653 N N . SER A 1 85 ? 14.058 5.738 -19.458 1.00 89.12 85 SER A N 1
ATOM 654 C CA . SER A 1 85 ? 12.586 5.693 -19.448 1.00 89.12 85 SER A CA 1
ATOM 655 C C . SER A 1 85 ? 11.994 4.775 -18.367 1.00 89.12 85 SER A C 1
ATOM 657 O O . SER A 1 85 ? 11.089 5.174 -17.631 1.00 89.12 85 SER A O 1
ATOM 659 N N . ASN A 1 86 ? 12.556 3.572 -18.198 1.00 89.62 86 ASN A N 1
ATOM 660 C CA . ASN A 1 86 ? 12.104 2.614 -17.186 1.00 89.62 86 ASN A CA 1
ATOM 661 C C . ASN A 1 86 ? 12.266 3.161 -15.765 1.00 89.62 86 ASN A C 1
ATOM 663 O O . ASN A 1 86 ? 11.425 2.884 -14.918 1.00 89.62 86 ASN A O 1
ATOM 667 N N . LEU A 1 87 ? 13.301 3.967 -15.496 1.00 92.38 87 LEU A N 1
ATOM 668 C CA . LEU A 1 87 ? 13.501 4.563 -14.174 1.00 92.38 87 LEU A CA 1
ATOM 669 C C . LEU A 1 87 ? 12.391 5.573 -13.874 1.00 92.38 87 LEU A C 1
ATOM 671 O O . LEU A 1 87 ? 11.762 5.478 -12.821 1.00 92.38 87 LEU A O 1
ATOM 675 N N . VAL A 1 88 ? 12.090 6.475 -14.814 1.00 93.81 88 VAL A N 1
ATOM 676 C CA . VAL A 1 88 ? 10.995 7.453 -14.669 1.00 93.81 88 VAL A CA 1
ATOM 677 C C . VAL A 1 88 ? 9.661 6.739 -14.442 1.00 93.81 88 VAL A C 1
ATOM 679 O O . VAL A 1 88 ? 8.910 7.089 -13.530 1.00 93.81 88 VAL A O 1
ATOM 682 N N . MET A 1 89 ? 9.405 5.678 -15.207 1.00 94.19 89 MET A N 1
ATOM 683 C CA . MET A 1 89 ? 8.197 4.870 -15.070 1.00 94.19 89 MET A CA 1
ATOM 684 C C . MET A 1 89 ? 8.122 4.165 -13.709 1.00 94.19 89 MET A C 1
ATOM 686 O O . MET A 1 89 ? 7.081 4.207 -13.055 1.00 94.19 89 MET A O 1
ATOM 690 N N . THR A 1 90 ? 9.228 3.593 -13.219 1.00 94.94 90 THR A N 1
ATOM 691 C CA . THR A 1 90 ? 9.271 2.967 -11.884 1.00 94.94 90 THR A CA 1
ATOM 692 C C . THR A 1 90 ? 9.065 3.971 -10.763 1.00 94.94 90 THR A C 1
ATOM 694 O O . THR A 1 90 ? 8.297 3.699 -9.843 1.00 94.94 90 THR A O 1
ATOM 697 N N . ALA A 1 91 ? 9.666 5.159 -10.862 1.00 95.44 91 ALA A N 1
ATOM 698 C CA . ALA A 1 91 ? 9.472 6.241 -9.906 1.00 95.44 91 ALA A CA 1
ATOM 699 C C . ALA A 1 91 ? 7.998 6.646 -9.817 1.00 95.44 91 ALA A C 1
ATOM 701 O O . ALA A 1 91 ? 7.441 6.771 -8.723 1.00 95.44 91 ALA A O 1
ATOM 702 N N . ALA A 1 92 ? 7.353 6.789 -10.974 1.00 96.44 92 ALA A N 1
ATOM 703 C CA . ALA A 1 92 ? 5.950 7.142 -11.058 1.00 96.44 92 ALA A CA 1
ATOM 704 C C . ALA A 1 92 ? 5.049 6.056 -10.448 1.00 96.44 92 ALA A C 1
ATOM 706 O O . ALA A 1 92 ? 4.186 6.366 -9.623 1.00 96.44 92 ALA A O 1
ATOM 707 N N . LEU A 1 93 ? 5.285 4.780 -10.769 1.00 96.56 93 LEU A N 1
ATOM 708 C CA . LEU A 1 93 ? 4.528 3.664 -10.196 1.00 96.56 93 LEU A CA 1
ATOM 709 C C . LEU A 1 93 ? 4.722 3.553 -8.674 1.00 96.56 93 LEU A C 1
ATOM 711 O O . LEU A 1 93 ? 3.741 3.368 -7.949 1.00 96.56 93 LEU A O 1
ATOM 715 N N . ILE A 1 94 ? 5.948 3.769 -8.175 1.00 96.50 94 ILE A N 1
ATOM 716 C CA . ILE A 1 94 ? 6.236 3.809 -6.732 1.00 96.50 94 ILE A CA 1
ATOM 717 C C . ILE A 1 94 ? 5.453 4.936 -6.049 1.00 96.50 94 ILE A C 1
ATOM 719 O O . ILE A 1 94 ? 4.912 4.757 -4.954 1.00 96.50 94 ILE A O 1
ATOM 723 N N . MET A 1 95 ? 5.332 6.084 -6.714 1.00 96.06 95 MET A N 1
ATOM 724 C CA . MET A 1 95 ? 4.510 7.186 -6.231 1.00 96.06 95 MET A CA 1
ATOM 725 C C . MET A 1 95 ? 3.012 6.845 -6.235 1.00 96.06 95 MET A C 1
ATOM 727 O O . MET A 1 95 ? 2.356 7.126 -5.231 1.00 96.06 95 MET A O 1
ATOM 731 N N . LYS A 1 96 ? 2.474 6.176 -7.276 1.00 95.38 96 LYS A N 1
ATOM 732 C CA . LYS A 1 96 ? 1.048 5.768 -7.324 1.00 95.38 96 LYS A CA 1
ATOM 733 C C . LYS A 1 96 ? 0.669 4.845 -6.179 1.00 95.38 96 LYS A C 1
ATOM 735 O O . LYS A 1 96 ? -0.393 5.014 -5.586 1.00 95.38 96 LYS A O 1
ATOM 740 N N . MET A 1 97 ? 1.531 3.880 -5.867 1.00 93.06 97 MET A N 1
ATOM 741 C CA . MET A 1 97 ? 1.281 2.917 -4.795 1.00 93.06 97 MET A CA 1
ATOM 742 C C . MET A 1 97 ? 1.550 3.490 -3.391 1.00 93.06 97 MET A C 1
ATOM 744 O O . MET A 1 97 ? 1.220 2.846 -2.398 1.00 93.06 97 MET A O 1
ATOM 748 N N . GLY A 1 98 ? 2.131 4.691 -3.288 1.00 93.56 98 GLY A N 1
ATOM 749 C CA . GLY A 1 98 ? 2.463 5.330 -2.013 1.00 93.56 98 GLY A CA 1
ATOM 750 C C . GLY A 1 98 ? 3.702 4.742 -1.335 1.00 93.56 98 GLY A C 1
ATOM 751 O O . GLY A 1 98 ? 3.810 4.810 -0.116 1.00 93.56 98 GLY A O 1
ATOM 752 N N . GLY A 1 99 ? 4.625 4.142 -2.092 1.00 94.12 99 GLY A N 1
ATOM 753 C CA . GLY A 1 99 ? 5.898 3.650 -1.562 1.00 94.12 99 GLY A CA 1
ATOM 754 C C . GLY A 1 99 ? 6.845 4.794 -1.182 1.00 94.12 99 GLY A C 1
ATOM 755 O O . GLY A 1 99 ? 6.761 5.900 -1.715 1.00 94.12 99 GLY A O 1
ATOM 756 N N . ALA A 1 100 ? 7.770 4.540 -0.255 1.00 95.00 100 ALA A N 1
ATOM 757 C CA . ALA A 1 100 ? 8.822 5.505 0.058 1.00 95.00 100 ALA A CA 1
ATOM 758 C C . ALA A 1 100 ? 9.795 5.648 -1.134 1.00 95.00 100 ALA A C 1
ATOM 760 O O . ALA A 1 100 ? 10.068 4.647 -1.799 1.00 95.00 100 ALA A O 1
ATOM 761 N N . PRO A 1 101 ? 10.329 6.853 -1.420 1.00 93.25 101 PRO A N 1
ATOM 762 C CA . PRO A 1 101 ? 10.270 8.088 -0.622 1.00 93.25 101 PRO A CA 1
ATOM 763 C C . PRO A 1 101 ? 8.951 8.878 -0.726 1.00 93.25 101 PRO A C 1
ATOM 765 O O . PRO A 1 101 ? 8.659 9.688 0.151 1.00 93.25 101 PRO A O 1
ATOM 768 N N . PHE A 1 102 ? 8.096 8.597 -1.709 1.00 95.00 102 PHE A N 1
ATOM 769 C CA . PHE A 1 102 ? 6.863 9.345 -2.004 1.00 95.00 102 PHE A CA 1
ATOM 770 C C . PHE A 1 102 ? 5.664 8.998 -1.098 1.00 95.00 102 PHE A C 1
ATOM 772 O O . PHE A 1 102 ? 4.514 9.085 -1.505 1.00 95.00 102 PHE A O 1
ATOM 779 N N . HIS A 1 103 ? 5.907 8.597 0.145 1.00 94.81 103 HIS A N 1
ATOM 780 C CA . HIS A 1 103 ? 4.901 8.039 1.053 1.00 94.81 103 HIS A CA 1
ATOM 781 C C . HIS A 1 103 ? 4.037 9.077 1.803 1.00 94.81 103 HIS A C 1
ATOM 783 O O . HIS A 1 103 ? 3.003 8.723 2.373 1.00 94.81 103 HIS A O 1
ATOM 789 N N . PHE A 1 104 ? 4.438 10.353 1.833 1.00 94.75 104 PHE A N 1
ATOM 790 C CA . PHE A 1 104 ? 3.781 11.378 2.661 1.00 94.75 104 PHE A CA 1
ATOM 791 C C . PHE A 1 104 ? 2.309 11.594 2.304 1.00 94.75 104 PHE A C 1
ATOM 793 O O . PHE A 1 104 ? 1.455 11.628 3.192 1.00 94.75 104 PHE A O 1
ATOM 800 N N . TRP A 1 105 ? 1.993 11.654 1.008 1.00 95.00 105 TRP A N 1
ATOM 801 C CA . TRP A 1 105 ? 0.616 11.843 0.548 1.00 95.00 105 TRP A CA 1
ATOM 802 C C . TRP A 1 105 ? -0.309 10.735 1.020 1.00 95.00 105 TRP A C 1
ATOM 804 O O . TRP A 1 105 ? -1.446 10.978 1.420 1.00 95.00 105 TRP A O 1
ATOM 814 N N . PHE A 1 106 ? 0.211 9.512 1.009 1.00 94.88 106 PHE A N 1
ATOM 815 C CA . PHE A 1 106 ? -0.538 8.331 1.360 1.00 94.88 106 PHE A CA 1
ATOM 816 C C . PHE A 1 106 ? -0.936 8.365 2.846 1.00 94.88 106 PHE A C 1
ATOM 818 O O . PHE A 1 106 ? -2.088 8.088 3.184 1.00 94.88 106 PHE A O 1
ATOM 825 N N . ILE A 1 107 ? -0.036 8.798 3.737 1.00 94.88 107 ILE A N 1
ATOM 826 C CA . ILE A 1 107 ? -0.326 8.943 5.175 1.00 94.88 107 ILE A CA 1
ATOM 827 C C . ILE A 1 107 ? -1.363 10.044 5.430 1.00 94.88 107 ILE A C 1
ATOM 829 O O . ILE A 1 107 ? -2.271 9.865 6.250 1.00 94.88 107 ILE A O 1
ATOM 833 N N . GLU A 1 108 ? -1.236 11.184 4.750 1.00 93.81 108 GLU A N 1
ATOM 834 C CA . GLU A 1 108 ? -2.149 12.316 4.923 1.00 93.81 108 GLU A CA 1
ATOM 835 C C . GLU A 1 108 ? -3.564 12.000 4.446 1.00 93.81 108 GLU A C 1
ATOM 837 O O . GLU A 1 108 ? -4.517 12.224 5.194 1.00 93.81 108 GLU A O 1
ATOM 842 N N . VAL A 1 109 ? -3.692 11.409 3.255 1.00 94.56 109 VAL A N 1
ATOM 843 C CA . VAL A 1 109 ? -4.976 10.967 2.698 1.00 94.56 109 VAL A CA 1
ATOM 844 C C . VAL A 1 109 ? -5.621 9.948 3.639 1.00 94.56 109 VAL A C 1
ATOM 846 O O . VAL A 1 109 ?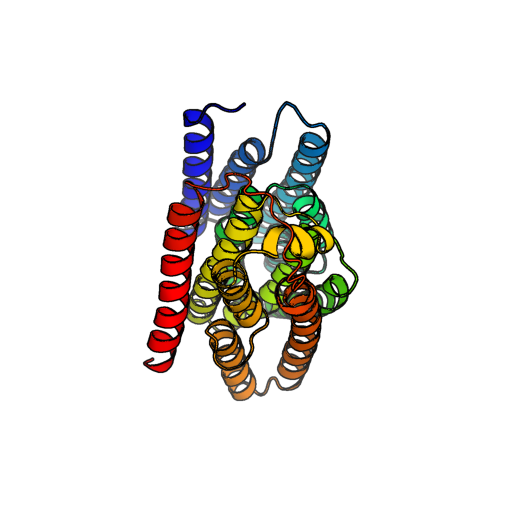 -6.753 10.138 4.086 1.00 94.56 109 VAL A O 1
ATOM 849 N N . MET A 1 110 ? -4.878 8.918 4.055 1.00 93.31 110 MET A N 1
ATOM 850 C CA . MET A 1 110 ? -5.382 7.881 4.960 1.00 93.31 110 MET A CA 1
ATOM 851 C C . MET A 1 110 ? -5.906 8.431 6.291 1.00 93.31 110 MET A C 1
ATOM 853 O O . MET A 1 110 ? -6.911 7.933 6.801 1.00 93.31 110 MET A O 1
ATOM 857 N N . LYS A 1 111 ? -5.276 9.472 6.858 1.00 91.19 111 LYS A N 1
ATOM 858 C CA . LYS A 1 111 ? -5.690 10.074 8.140 1.00 91.19 111 LYS A CA 1
ATOM 859 C C . LYS A 1 111 ? -7.167 10.478 8.135 1.00 91.19 111 LYS A C 1
ATOM 861 O O . LYS A 1 111 ? -7.833 10.308 9.155 1.00 91.19 111 LYS A O 1
ATOM 866 N N . GLN A 1 112 ? -7.660 11.017 7.025 1.00 89.50 112 GLN A N 1
ATOM 867 C CA . GLN A 1 112 ? -8.973 11.657 6.954 1.00 89.50 112 GLN A CA 1
ATOM 868 C C . GLN A 1 112 ? -10.045 10.781 6.268 1.00 89.50 112 GLN A C 1
ATOM 870 O O . GLN A 1 112 ? -11.231 11.095 6.369 1.00 89.50 112 GLN A O 1
ATOM 875 N N . LEU A 1 113 ? -9.662 9.666 5.633 1.00 90.50 113 LEU A N 1
ATOM 876 C CA . LEU A 1 113 ? -10.591 8.732 4.985 1.00 90.50 113 LEU A CA 1
ATOM 877 C C . LEU A 1 113 ? -11.462 7.935 5.975 1.00 90.50 113 LEU A C 1
ATOM 879 O O . LEU A 1 113 ? -11.097 7.680 7.129 1.00 90.50 113 LEU A O 1
ATOM 883 N N . ASN A 1 114 ? -12.618 7.481 5.485 1.00 90.94 114 ASN A N 1
ATOM 884 C CA . ASN A 1 114 ? -13.451 6.496 6.176 1.00 90.94 114 ASN A CA 1
ATOM 885 C C . ASN A 1 114 ? -12.892 5.074 6.008 1.00 90.94 114 ASN A C 1
ATOM 887 O O . ASN A 1 114 ? -12.245 4.762 5.013 1.00 90.94 114 ASN A O 1
ATOM 891 N N . TRP A 1 115 ? -13.221 4.171 6.935 1.00 91.38 115 TRP A N 1
ATOM 892 C CA . TRP A 1 115 ? -12.697 2.798 6.944 1.00 91.38 115 TRP A CA 1
ATOM 893 C C . TRP A 1 115 ? -12.963 1.997 5.661 1.00 91.38 115 TRP A C 1
ATOM 895 O O . TRP A 1 115 ? -12.069 1.300 5.195 1.00 91.38 115 TRP A O 1
ATOM 905 N N . LEU A 1 116 ? -14.139 2.132 5.037 1.00 91.38 116 LEU A N 1
ATOM 906 C CA . LEU A 1 116 ? -14.422 1.467 3.754 1.00 91.38 116 LEU A CA 1
ATOM 907 C C . LEU A 1 116 ? -13.561 2.023 2.608 1.00 91.38 116 LEU A C 1
ATOM 909 O O . LEU A 1 116 ? -13.071 1.264 1.779 1.00 91.38 116 LEU A O 1
ATOM 913 N N . GLN A 1 117 ? -13.325 3.338 2.585 1.00 93.00 117 GLN A N 1
ATOM 914 C CA . GLN A 1 117 ? -12.451 3.973 1.592 1.00 93.00 117 GLN A CA 1
ATOM 915 C C . GLN A 1 117 ? -10.984 3.571 1.812 1.00 93.00 117 GLN A C 1
ATOM 917 O O . GLN A 1 117 ? -10.256 3.352 0.848 1.00 93.00 117 GLN A O 1
ATOM 922 N N . ILE A 1 118 ? -10.566 3.411 3.075 1.00 94.69 118 ILE A N 1
ATOM 923 C CA . ILE A 1 118 ? -9.239 2.909 3.457 1.00 94.69 118 ILE A CA 1
ATOM 924 C C . ILE A 1 118 ? -9.000 1.491 2.923 1.00 94.69 118 ILE A C 1
ATOM 926 O 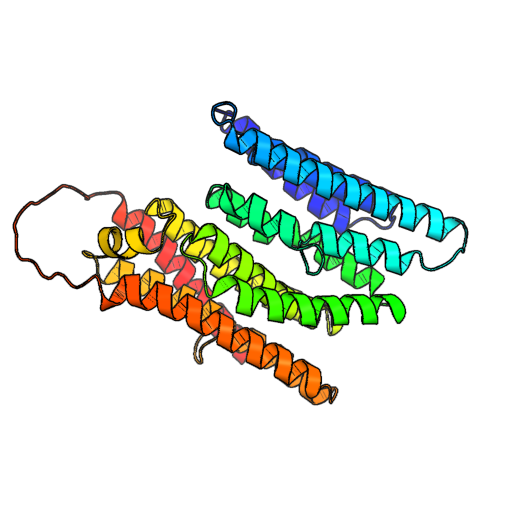O . ILE A 1 118 ? -7.890 1.201 2.473 1.00 94.69 118 ILE A O 1
ATOM 930 N N . ILE A 1 119 ? -10.020 0.623 2.951 1.00 94.19 119 ILE A N 1
ATOM 931 C CA . ILE A 1 119 ? -9.930 -0.717 2.355 1.00 94.19 119 ILE A CA 1
ATOM 932 C C . ILE A 1 119 ? -9.661 -0.580 0.855 1.00 94.19 119 ILE A C 1
ATOM 934 O O . ILE A 1 119 ? -8.659 -1.103 0.383 1.00 94.19 119 ILE A O 1
ATOM 938 N N . ILE A 1 120 ? -10.480 0.189 0.128 1.00 95.50 120 ILE A N 1
ATOM 939 C CA . ILE A 1 120 ? -10.339 0.355 -1.330 1.00 95.50 120 ILE A CA 1
ATOM 940 C C . ILE A 1 120 ? -8.959 0.921 -1.709 1.00 95.50 120 ILE A C 1
ATOM 942 O O . ILE A 1 120 ? -8.329 0.425 -2.644 1.00 95.50 120 ILE A O 1
ATOM 946 N N . LEU A 1 121 ? -8.459 1.917 -0.967 1.00 95.75 121 LEU A N 1
ATOM 947 C CA . LEU A 1 121 ? -7.146 2.526 -1.217 1.00 95.75 121 LEU A CA 1
ATOM 948 C C . LEU A 1 121 ? -5.977 1.554 -0.981 1.00 95.75 121 LEU A C 1
ATOM 950 O O . LEU A 1 121 ? -4.949 1.648 -1.644 1.00 95.75 121 LEU A O 1
ATOM 954 N N . ASN A 1 122 ? -6.097 0.632 -0.028 1.00 94.12 122 ASN A N 1
ATOM 955 C CA . ASN A 1 122 ? -5.023 -0.311 0.289 1.00 94.12 122 ASN A CA 1
ATOM 956 C C . ASN A 1 122 ? -5.122 -1.653 -0.429 1.00 94.12 122 ASN A C 1
ATOM 958 O O . ASN A 1 122 ? -4.157 -2.412 -0.395 1.00 94.12 122 ASN A O 1
ATOM 962 N N . THR A 1 123 ? -6.258 -1.971 -1.038 1.00 94.44 123 THR A N 1
ATOM 963 C CA . THR A 1 123 ? -6.423 -3.200 -1.809 1.00 94.44 123 THR A CA 1
ATOM 964 C C . THR A 1 123 ? -6.455 -2.855 -3.292 1.00 94.44 123 THR A C 1
ATOM 966 O O . THR A 1 123 ? -5.415 -2.841 -3.944 1.00 94.44 123 THR A O 1
ATOM 969 N N . PHE A 1 124 ? -7.615 -2.476 -3.818 1.00 94.12 124 PHE A N 1
ATOM 970 C CA . PHE A 1 124 ? -7.845 -2.295 -5.248 1.00 94.12 124 PHE A CA 1
ATOM 971 C C . PHE A 1 124 ? -6.884 -1.293 -5.900 1.00 94.12 124 PHE A C 1
ATOM 973 O O . PHE A 1 124 ? -6.304 -1.600 -6.938 1.00 94.12 124 PHE A O 1
ATOM 980 N N . GLN A 1 125 ? -6.628 -0.147 -5.260 1.00 95.12 125 GLN A N 1
ATOM 981 C CA . GLN A 1 125 ? -5.728 0.880 -5.810 1.00 95.12 125 GLN A CA 1
ATOM 982 C C . GLN A 1 125 ? -4.257 0.443 -5.907 1.00 95.12 125 GLN A C 1
ATOM 984 O O . GLN A 1 125 ? -3.492 1.033 -6.667 1.00 95.12 125 GLN A O 1
ATOM 989 N N . LYS A 1 126 ? -3.839 -0.583 -5.155 1.00 95.06 126 LYS A N 1
ATOM 990 C CA . LYS A 1 126 ? -2.456 -1.083 -5.170 1.00 95.06 126 LYS A CA 1
ATOM 991 C C . LYS A 1 126 ? -2.222 -2.178 -6.209 1.00 95.06 126 LYS A C 1
ATOM 993 O O . LYS A 1 126 ? -1.066 -2.424 -6.532 1.00 95.06 126 LYS A O 1
ATOM 998 N N . ILE A 1 127 ? -3.272 -2.802 -6.750 1.00 95.56 127 ILE A N 1
ATOM 999 C CA . ILE A 1 127 ? -3.139 -3.923 -7.696 1.00 95.56 127 ILE A CA 1
ATOM 1000 C C . ILE A 1 127 ? -2.465 -3.458 -8.988 1.00 95.56 127 ILE A C 1
ATOM 1002 O O . ILE A 1 127 ? -1.435 -4.010 -9.366 1.00 95.56 127 ILE A O 1
ATOM 1006 N N . SER A 1 128 ? -3.011 -2.431 -9.647 1.00 94.69 128 SER A N 1
ATOM 1007 C CA . SER A 1 128 ? -2.498 -2.007 -10.953 1.00 94.69 128 SER A CA 1
ATOM 1008 C C . SER A 1 128 ? -1.060 -1.489 -10.892 1.00 94.69 128 SER A C 1
ATOM 1010 O O . SER A 1 128 ? -0.248 -1.990 -11.669 1.00 94.69 128 SER A O 1
ATOM 1012 N N . PRO A 1 129 ? -0.649 -0.603 -9.957 1.00 94.94 129 PRO A N 1
ATOM 1013 C CA . PRO A 1 129 ? 0.740 -0.164 -9.928 1.00 94.94 129 PRO A CA 1
ATOM 1014 C C . PRO A 1 129 ? 1.713 -1.299 -9.587 1.00 94.94 129 PRO A C 1
ATOM 1016 O O . PRO A 1 129 ? 2.806 -1.319 -10.134 1.00 94.94 129 PRO A O 1
ATOM 1019 N N . MET A 1 130 ? 1.325 -2.255 -8.732 1.00 95.06 130 MET A N 1
ATOM 1020 C CA . MET A 1 130 ? 2.180 -3.385 -8.341 1.00 95.06 130 MET A CA 1
ATOM 1021 C C . MET A 1 130 ? 2.402 -4.398 -9.469 1.00 95.06 130 MET A C 1
ATOM 1023 O O . MET A 1 130 ? 3.504 -4.915 -9.630 1.00 95.06 130 MET A O 1
ATOM 1027 N N . VAL A 1 131 ? 1.380 -4.683 -10.278 1.00 95.00 131 VAL A N 1
ATOM 1028 C CA . VAL A 1 131 ? 1.570 -5.535 -11.461 1.00 95.00 131 VAL A CA 1
ATOM 1029 C C . VAL A 1 131 ? 2.439 -4.807 -12.486 1.00 95.00 131 VAL A C 1
ATOM 1031 O O . VAL A 1 131 ? 3.367 -5.394 -13.035 1.00 95.00 131 VAL A O 1
ATOM 1034 N N . LEU A 1 132 ? 2.223 -3.506 -12.689 1.00 94.81 132 LEU A N 1
ATOM 1035 C CA . LEU A 1 132 ? 3.007 -2.722 -13.643 1.00 94.81 132 LEU A CA 1
ATOM 1036 C C . LEU A 1 132 ? 4.474 -2.557 -13.233 1.00 94.81 132 LEU A C 1
ATOM 1038 O O . LEU A 1 132 ? 5.342 -2.546 -14.107 1.00 94.81 132 LEU A O 1
ATOM 1042 N N . THR A 1 133 ? 4.789 -2.475 -11.933 1.00 95.19 133 THR A N 1
ATOM 1043 C CA . THR A 1 133 ? 6.195 -2.451 -11.497 1.00 95.19 133 THR A CA 1
ATOM 1044 C C . THR A 1 133 ? 6.909 -3.740 -11.891 1.00 95.19 133 THR A C 1
ATOM 1046 O O . THR A 1 133 ? 8.071 -3.667 -12.289 1.00 95.19 133 THR A O 1
ATOM 1049 N N . SER A 1 134 ? 6.226 -4.891 -11.904 1.00 93.56 134 SER A N 1
ATOM 1050 C CA . SER A 1 134 ? 6.830 -6.152 -12.354 1.00 93.56 134 SER A CA 1
ATOM 1051 C C . SER A 1 134 ? 7.345 -6.096 -13.797 1.00 93.56 134 SER A C 1
ATOM 1053 O O . SER A 1 134 ? 8.442 -6.578 -14.069 1.00 93.56 134 SER A O 1
ATOM 1055 N N . TYR A 1 135 ? 6.635 -5.412 -14.702 1.00 90.56 135 TYR A N 1
ATOM 1056 C CA . TYR A 1 135 ? 7.074 -5.245 -16.093 1.00 90.56 135 TYR A CA 1
ATOM 1057 C C . TYR A 1 135 ? 8.310 -4.357 -16.217 1.00 90.56 135 TYR A C 1
ATOM 1059 O O . TYR A 1 135 ? 9.129 -4.533 -17.117 1.00 90.56 135 TYR A O 1
ATOM 1067 N N . THR A 1 136 ? 8.473 -3.407 -15.299 1.00 90.56 136 THR A N 1
ATOM 1068 C CA . THR A 1 136 ? 9.616 -2.493 -15.322 1.00 90.56 136 THR A CA 1
ATOM 1069 C C . THR A 1 136 ? 10.898 -3.086 -14.746 1.00 90.56 136 THR A C 1
ATOM 1071 O O . THR A 1 136 ? 11.977 -2.632 -15.123 1.00 90.56 136 THR A O 1
ATOM 1074 N N . LEU A 1 137 ? 10.791 -4.121 -13.902 1.00 89.94 137 LEU A N 1
ATOM 1075 C CA . LEU A 1 137 ? 11.896 -4.719 -13.141 1.00 89.94 137 LEU A CA 1
ATOM 1076 C C . LEU A 1 137 ? 12.968 -5.419 -13.990 1.00 89.94 137 LEU A C 1
ATOM 1078 O O . LEU A 1 137 ? 13.972 -5.858 -13.438 1.00 89.94 137 LEU A O 1
ATOM 1082 N N . TYR A 1 138 ? 12.817 -5.514 -15.312 1.00 85.94 138 TYR A N 1
ATOM 1083 C CA . TYR A 1 138 ? 13.849 -6.097 -16.175 1.00 85.94 138 TYR A CA 1
ATOM 1084 C C . TYR A 1 138 ? 15.158 -5.283 -16.175 1.00 85.94 138 TYR A C 1
ATOM 1086 O O . TYR A 1 138 ? 16.245 -5.837 -16.313 1.00 85.94 138 TYR A O 1
ATOM 1094 N N . ASN A 1 139 ? 15.085 -3.958 -16.003 1.00 88.31 139 ASN A N 1
ATOM 1095 C CA . ASN A 1 139 ? 16.269 -3.100 -16.070 1.00 88.31 139 ASN A CA 1
ATOM 1096 C C . ASN A 1 139 ? 16.973 -2.995 -14.704 1.00 88.31 139 ASN A C 1
ATOM 1098 O O . ASN A 1 139 ? 16.360 -2.622 -13.706 1.00 88.31 139 ASN A O 1
ATOM 1102 N N . HIS A 1 140 ? 18.287 -3.199 -14.659 1.00 89.44 140 HIS A N 1
ATOM 1103 C CA . HIS A 1 140 ? 19.084 -3.127 -13.432 1.00 89.44 140 HIS A CA 1
ATOM 1104 C C . HIS A 1 140 ? 18.936 -1.801 -12.652 1.00 89.44 140 HIS A C 1
ATOM 1106 O O . HIS A 1 140 ? 18.889 -1.799 -11.421 1.00 89.44 140 HIS A O 1
ATOM 1112 N N . LEU A 1 141 ? 18.802 -0.658 -13.340 1.00 91.62 141 LEU A N 1
ATOM 1113 C CA . LEU A 1 141 ? 18.565 0.629 -12.664 1.00 91.62 141 LEU A CA 1
ATOM 1114 C C . LEU A 1 141 ? 17.211 0.666 -11.940 1.00 91.62 141 LEU A C 1
ATOM 1116 O O . LEU A 1 141 ? 17.122 1.170 -10.821 1.00 91.62 141 LEU A O 1
ATOM 1120 N N . SER A 1 142 ? 16.172 0.096 -12.554 1.00 93.06 142 SER A N 1
ATOM 1121 C CA . SER A 1 142 ? 14.847 0.000 -11.937 1.00 93.06 142 SER A CA 1
ATOM 1122 C C . SER A 1 142 ? 14.843 -0.934 -10.729 1.00 93.06 142 SER A C 1
ATOM 1124 O O . SER A 1 142 ? 14.264 -0.597 -9.701 1.00 93.06 142 SER A O 1
ATOM 1126 N N . GLN A 1 143 ? 15.565 -2.056 -10.805 1.00 93.00 143 GLN A N 1
ATOM 1127 C CA . GLN A 1 143 ? 15.711 -2.988 -9.687 1.00 93.00 143 GLN A CA 1
ATOM 1128 C C . GLN A 1 143 ? 16.370 -2.309 -8.489 1.00 93.00 143 GLN A C 1
ATOM 1130 O O . GLN A 1 143 ? 15.883 -2.432 -7.367 1.00 93.00 143 GLN A O 1
ATOM 1135 N N . LYS A 1 144 ? 17.430 -1.522 -8.722 1.00 93.94 144 LYS A N 1
ATOM 1136 C CA . LYS A 1 144 ? 18.069 -0.720 -7.670 1.00 93.94 144 LYS A CA 1
ATOM 1137 C C . LYS A 1 144 ? 17.104 0.287 -7.048 1.00 93.94 144 LYS A C 1
ATOM 1139 O O . LYS A 1 144 ? 17.094 0.425 -5.829 1.00 93.94 144 LYS A O 1
ATOM 1144 N N . MET A 1 145 ? 16.280 0.959 -7.854 1.00 95.00 145 MET A N 1
ATOM 1145 C CA . MET A 1 145 ? 15.270 1.890 -7.341 1.00 95.00 145 MET A CA 1
ATOM 1146 C C . MET A 1 145 ? 14.186 1.180 -6.517 1.00 95.00 145 MET A C 1
ATOM 1148 O O . MET A 1 145 ? 13.772 1.670 -5.466 1.00 95.00 145 MET A O 1
ATOM 1152 N N . VAL A 1 146 ? 13.739 0.004 -6.952 1.00 96.31 146 VAL A N 1
ATOM 1153 C CA . VAL A 1 146 ? 12.788 -0.791 -6.172 1.00 96.31 146 VAL A CA 1
ATOM 1154 C C . VAL A 1 146 ? 13.440 -1.263 -4.869 1.00 96.31 146 VAL A C 1
ATOM 1156 O O . VAL A 1 146 ? 12.823 -1.131 -3.816 1.00 96.31 146 VAL A O 1
ATOM 1159 N N . LEU A 1 147 ? 14.707 -1.683 -4.883 1.00 96.06 147 LEU A N 1
ATOM 1160 C CA . LEU A 1 147 ? 15.444 -2.072 -3.677 1.00 96.06 147 LEU A CA 1
ATOM 1161 C C . LEU A 1 147 ? 15.594 -0.920 -2.673 1.00 96.06 147 LEU A C 1
ATOM 1163 O O . LEU A 1 147 ? 15.358 -1.116 -1.479 1.00 96.06 147 LEU A O 1
ATOM 1167 N N . THR A 1 148 ? 15.901 0.300 -3.125 1.00 95.94 148 THR A N 1
ATOM 1168 C CA . THR A 1 148 ? 15.919 1.464 -2.221 1.00 95.94 148 THR A CA 1
ATOM 1169 C C . THR A 1 148 ? 14.529 1.756 -1.661 1.00 95.94 148 THR A C 1
ATOM 1171 O O . THR A 1 148 ? 14.395 2.030 -0.467 1.00 95.94 148 THR A O 1
ATOM 1174 N N . SER A 1 149 ? 13.478 1.622 -2.476 1.00 97.00 149 SER A N 1
ATOM 1175 C CA . SER A 1 149 ? 12.098 1.783 -2.010 1.00 97.00 149 SER A CA 1
ATOM 1176 C C . SER A 1 149 ? 11.688 0.715 -0.985 1.00 97.00 149 SER A C 1
ATOM 1178 O O . SER A 1 149 ? 10.990 1.043 -0.026 1.00 97.00 149 SER A O 1
ATOM 1180 N N . ILE A 1 150 ? 12.166 -0.531 -1.108 1.00 97.81 150 ILE A N 1
ATOM 1181 C CA . ILE A 1 150 ? 11.929 -1.624 -0.147 1.00 97.81 150 ILE A CA 1
ATOM 1182 C C . ILE A 1 150 ? 12.539 -1.278 1.216 1.00 97.81 150 ILE A C 1
ATOM 1184 O O . ILE A 1 150 ? 11.859 -1.340 2.245 1.00 97.81 150 ILE A O 1
ATOM 1188 N N . ILE A 1 151 ? 13.804 -0.852 1.229 1.00 97.25 151 ILE A N 1
ATOM 1189 C CA . ILE A 1 151 ? 14.513 -0.488 2.463 1.00 97.25 151 ILE A CA 1
ATOM 1190 C C . ILE A 1 151 ? 13.836 0.714 3.133 1.00 97.25 151 ILE A C 1
ATOM 1192 O O . ILE A 1 151 ? 13.532 0.677 4.324 1.00 97.25 151 ILE A O 1
ATOM 1196 N N . LEU A 1 152 ? 13.538 1.767 2.366 1.00 97.12 152 LEU A N 1
ATOM 1197 C CA . LEU A 1 152 ? 12.931 2.980 2.913 1.00 97.12 152 LEU A CA 1
ATOM 1198 C C . LEU A 1 152 ? 11.496 2.748 3.395 1.00 97.12 152 LEU A C 1
ATOM 1200 O O . LEU A 1 152 ? 11.131 3.226 4.466 1.00 97.12 152 LEU A O 1
ATOM 1204 N N . SER A 1 153 ? 10.673 2.024 2.632 1.00 97.06 153 SER A N 1
ATOM 1205 C CA . SER A 1 153 ? 9.264 1.797 2.987 1.00 97.06 153 SER A CA 1
ATOM 1206 C C . SER A 1 153 ? 9.120 0.937 4.237 1.00 97.06 153 SER A C 1
ATOM 1208 O O . SER A 1 153 ? 8.297 1.254 5.097 1.00 97.06 153 SER A O 1
ATOM 1210 N N . SER A 1 154 ? 9.963 -0.089 4.378 1.00 95.81 154 SER A N 1
ATOM 1211 C CA . SER A 1 154 ? 9.969 -0.949 5.559 1.00 95.81 154 SER A CA 1
ATOM 1212 C C . SER A 1 154 ? 10.404 -0.178 6.814 1.00 95.81 154 SER A C 1
ATOM 1214 O O . SER A 1 154 ? 9.658 -0.122 7.795 1.00 95.81 154 SER A O 1
ATOM 1216 N N . LEU A 1 155 ? 11.539 0.531 6.771 1.00 96.00 155 LEU A N 1
ATOM 1217 C CA . LEU A 1 155 ? 12.046 1.309 7.910 1.00 96.00 155 LEU A CA 1
ATOM 1218 C C . LEU A 1 155 ? 11.118 2.463 8.314 1.00 96.00 155 LEU A C 1
ATOM 1220 O O . LEU A 1 155 ? 10.769 2.588 9.491 1.00 96.00 155 LEU A O 1
ATOM 1224 N N . LEU A 1 156 ? 10.683 3.290 7.357 1.00 96.25 156 LEU A N 1
ATOM 1225 C CA . LEU A 1 156 ? 9.799 4.428 7.638 1.00 96.25 156 LEU A CA 1
ATOM 1226 C C . LEU A 1 156 ? 8.403 3.968 8.072 1.00 96.25 156 LEU A C 1
ATOM 1228 O O . LEU A 1 156 ? 7.793 4.596 8.938 1.00 96.25 156 LEU A O 1
ATOM 1232 N N . GLY A 1 1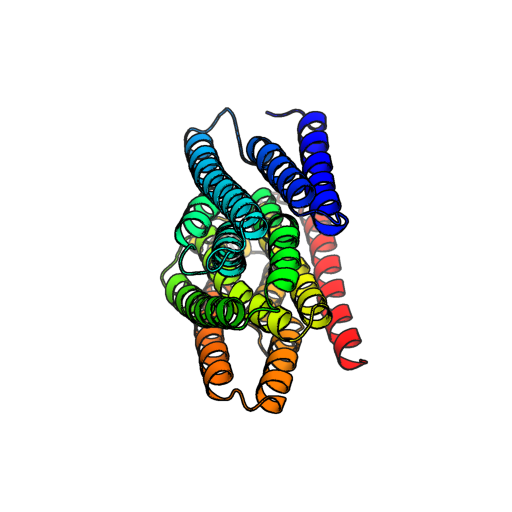57 ? 7.910 2.857 7.519 1.00 95.19 157 GLY A N 1
ATOM 1233 C CA . GLY A 1 157 ? 6.666 2.224 7.951 1.00 95.19 157 GLY A CA 1
ATOM 1234 C C . GLY A 1 157 ? 6.739 1.734 9.398 1.00 95.19 157 GLY A C 1
ATOM 1235 O O . GLY A 1 157 ? 5.841 2.015 10.193 1.00 95.19 157 GLY A O 1
ATOM 1236 N N . GLY A 1 158 ? 7.827 1.051 9.764 1.00 93.69 158 GLY A N 1
ATOM 1237 C CA . GLY A 1 158 ? 8.062 0.576 11.128 1.00 93.69 158 GLY A CA 1
ATOM 1238 C C . GLY A 1 158 ? 8.178 1.721 12.138 1.00 93.69 158 GLY A C 1
ATOM 1239 O O . GLY A 1 158 ? 7.397 1.788 13.088 1.00 93.69 158 GLY A O 1
ATOM 1240 N N . LEU A 1 159 ? 9.113 2.649 11.912 1.00 94.50 159 LEU A N 1
ATOM 1241 C CA . LEU A 1 159 ? 9.403 3.748 12.840 1.00 94.50 159 LEU A CA 1
ATOM 1242 C C . LEU A 1 159 ? 8.263 4.772 12.918 1.00 94.50 159 LEU A C 1
ATOM 1244 O O . LEU A 1 159 ? 7.879 5.199 14.008 1.00 94.50 159 LEU A O 1
ATOM 1248 N N . GLY A 1 160 ? 7.675 5.143 11.778 1.00 93.88 160 GLY A N 1
ATOM 1249 C CA . GLY A 1 160 ? 6.638 6.173 11.713 1.00 93.88 160 GLY A CA 1
ATOM 1250 C C . GLY A 1 160 ? 5.343 5.799 12.441 1.00 93.88 160 GLY A C 1
ATOM 1251 O O . GLY A 1 160 ? 4.645 6.681 12.951 1.00 93.88 160 GLY A O 1
ATOM 1252 N N . GLY A 1 161 ? 5.045 4.499 12.561 1.00 92.75 161 GLY A N 1
ATOM 1253 C CA . GLY A 1 161 ? 3.875 3.987 13.282 1.00 92.75 161 GLY A CA 1
ATOM 1254 C C . GLY A 1 161 ? 3.993 4.042 14.811 1.00 92.75 161 GLY A C 1
ATOM 1255 O O . GLY A 1 161 ? 2.970 4.109 15.505 1.00 92.75 161 GLY A O 1
ATOM 1256 N N . LEU A 1 162 ? 5.216 4.073 15.355 1.00 92.19 162 LEU A N 1
ATOM 1257 C CA . LEU A 1 162 ? 5.464 3.975 16.798 1.00 92.19 162 LEU A CA 1
ATOM 1258 C C . LEU A 1 162 ? 4.783 5.097 17.584 1.00 92.19 162 LEU A C 1
ATOM 1260 O O . LEU A 1 162 ? 4.190 4.828 18.623 1.00 92.19 162 LEU A O 1
ATOM 1264 N N . ASN A 1 163 ? 4.769 6.333 17.079 1.00 91.56 163 ASN A N 1
ATOM 1265 C CA . ASN A 1 163 ? 4.247 7.485 17.828 1.00 91.56 163 ASN A CA 1
ATOM 1266 C C . ASN A 1 163 ? 2.821 7.921 17.428 1.00 91.56 163 ASN A C 1
ATOM 1268 O O . ASN A 1 163 ? 2.367 9.009 17.777 1.00 91.56 163 ASN A O 1
ATOM 1272 N N . GLN A 1 164 ? 2.082 7.103 16.672 1.00 93.75 164 GLN A N 1
ATOM 1273 C CA . GLN A 1 164 ? 0.742 7.487 16.210 1.00 93.75 164 GLN A CA 1
ATOM 1274 C C . GLN A 1 164 ? -0.365 7.024 17.162 1.00 93.75 164 GLN A C 1
ATOM 1276 O O . GLN A 1 164 ? -0.465 5.850 17.508 1.00 93.75 164 GLN A O 1
ATOM 1281 N N . THR A 1 165 ? -1.256 7.947 17.530 1.00 90.81 165 THR A N 1
ATOM 1282 C CA . THR A 1 165 ? -2.452 7.668 18.352 1.00 90.81 165 THR A CA 1
ATOM 1283 C C . THR A 1 165 ? -3.735 7.512 17.529 1.00 90.81 165 THR A C 1
ATOM 1285 O O . THR A 1 165 ? -4.708 6.908 17.990 1.00 90.81 165 THR A O 1
ATOM 1288 N N . HIS A 1 166 ? -3.756 8.058 16.311 1.00 93.44 166 HIS A N 1
ATOM 1289 C CA . HIS A 1 166 ? -4.847 7.886 15.354 1.00 93.44 166 HIS A CA 1
ATOM 1290 C C . HIS A 1 166 ? -4.707 6.544 14.634 1.00 93.44 166 HIS A C 1
ATOM 1292 O O . HIS A 1 166 ? -3.697 6.305 13.970 1.00 93.44 166 HIS A O 1
ATOM 1298 N N . LEU A 1 167 ? -5.742 5.705 14.693 1.00 93.94 167 LEU A N 1
ATOM 1299 C CA . LEU A 1 167 ? -5.722 4.366 14.097 1.00 93.94 167 LEU A CA 1
ATOM 1300 C C . LEU A 1 167 ? -5.561 4.420 12.577 1.00 93.94 167 LEU A C 1
ATOM 1302 O O . LEU A 1 167 ? -4.792 3.639 12.033 1.00 93.94 167 LEU A O 1
ATOM 1306 N N . ASN A 1 168 ? -6.182 5.390 11.899 1.00 94.50 168 ASN A N 1
ATOM 1307 C CA . ASN A 1 168 ? -6.009 5.581 10.455 1.00 94.50 168 ASN A CA 1
ATOM 1308 C C . ASN A 1 168 ? -4.532 5.761 10.059 1.00 94.50 168 ASN A C 1
ATOM 1310 O O . ASN A 1 168 ? -4.074 5.170 9.083 1.00 94.50 168 ASN A O 1
ATOM 1314 N N . LYS A 1 169 ? -3.768 6.541 10.839 1.00 94.31 169 LYS A N 1
ATOM 1315 C CA . LYS A 1 169 ? -2.331 6.735 10.599 1.00 94.31 169 LYS A CA 1
ATOM 1316 C C . LYS A 1 169 ? -1.527 5.484 10.929 1.00 94.31 169 LYS A C 1
ATOM 1318 O O . LYS A 1 169 ? -0.621 5.153 10.175 1.00 94.31 169 LYS A O 1
ATOM 1323 N N . VAL A 1 170 ? -1.863 4.778 12.014 1.00 95.38 170 VAL A N 1
ATOM 1324 C CA . VAL A 1 170 ? -1.218 3.492 12.329 1.00 95.38 170 VAL A CA 1
ATOM 1325 C C . VAL A 1 170 ? -1.416 2.508 11.174 1.00 95.38 170 VAL A C 1
ATOM 1327 O O . VAL A 1 170 ? -0.448 1.912 10.712 1.00 95.38 170 VAL A O 1
ATOM 1330 N N . MET A 1 171 ? -2.636 2.408 10.636 1.00 95.00 171 MET A N 1
ATOM 1331 C CA . MET A 1 171 ? -2.913 1.560 9.477 1.00 95.00 171 MET A CA 1
ATOM 1332 C C . MET A 1 171 ? -2.149 2.022 8.230 1.00 95.00 171 MET A C 1
ATOM 1334 O O . MET A 1 171 ? -1.618 1.179 7.510 1.00 95.00 171 MET A O 1
ATOM 1338 N N . ALA A 1 172 ? -2.000 3.332 8.006 1.00 96.06 172 ALA A N 1
ATOM 1339 C CA . ALA A 1 172 ? -1.186 3.854 6.909 1.00 96.06 172 ALA A CA 1
ATOM 1340 C C . ALA A 1 172 ? 0.285 3.421 7.019 1.00 96.06 172 ALA A C 1
ATOM 1342 O O . ALA A 1 172 ? 0.800 2.789 6.098 1.00 96.06 172 ALA A O 1
ATOM 1343 N N . TYR A 1 173 ? 0.935 3.663 8.160 1.00 96.19 173 TYR A N 1
ATOM 1344 C CA . TYR A 1 173 ? 2.324 3.242 8.386 1.00 96.19 173 TYR A CA 1
ATOM 1345 C C . TYR A 1 173 ? 2.497 1.725 8.334 1.00 96.19 173 TYR A C 1
ATOM 1347 O O . TYR A 1 173 ? 3.473 1.233 7.771 1.00 96.19 173 TYR A O 1
ATOM 1355 N N . SER A 1 174 ? 1.514 0.969 8.822 1.00 95.56 174 SER A N 1
ATOM 1356 C CA . SER A 1 174 ? 1.552 -0.481 8.676 1.00 95.56 174 SER A CA 1
ATOM 1357 C C . SER A 1 174 ? 1.489 -0.932 7.222 1.00 95.56 174 SER A C 1
ATOM 1359 O O . SER A 1 174 ? 2.249 -1.808 6.816 1.00 95.56 174 SER A O 1
ATOM 1361 N N . SER A 1 175 ? 0.643 -0.293 6.409 1.00 95.56 175 SER A N 1
ATOM 1362 C CA . SER A 1 175 ? 0.563 -0.601 4.989 1.00 95.56 175 SER A CA 1
ATOM 1363 C C . SER A 1 175 ? 1.865 -0.246 4.275 1.00 95.56 175 SER A C 1
ATOM 1365 O O . SER A 1 175 ? 2.265 -1.010 3.411 1.00 95.56 175 SER A O 1
ATOM 1367 N N . LEU A 1 176 ? 2.558 0.833 4.673 1.00 96.62 176 LEU A N 1
ATOM 1368 C CA . LEU A 1 176 ? 3.885 1.186 4.157 1.00 96.62 176 LEU A CA 1
ATOM 1369 C C . LEU A 1 176 ? 4.924 0.116 4.492 1.00 96.62 176 LEU A C 1
ATOM 1371 O O . LEU A 1 176 ? 5.696 -0.263 3.617 1.00 96.62 176 LEU A O 1
ATOM 1375 N N . ASN A 1 177 ? 4.899 -0.428 5.712 1.00 96.00 177 ASN A N 1
ATOM 1376 C CA . ASN A 1 177 ? 5.784 -1.535 6.063 1.00 96.00 177 ASN A CA 1
ATOM 1377 C C . ASN A 1 177 ? 5.487 -2.780 5.208 1.00 96.00 177 ASN A C 1
ATOM 1379 O O . ASN A 1 177 ? 6.389 -3.365 4.613 1.00 96.00 177 ASN A O 1
ATOM 1383 N N . HIS A 1 178 ? 4.209 -3.154 5.073 1.00 95.50 178 HIS A N 1
ATOM 1384 C CA . HIS A 1 178 ? 3.807 -4.256 4.194 1.00 95.50 178 HIS A CA 1
ATOM 1385 C C . HIS A 1 178 ? 4.118 -3.987 2.714 1.00 95.50 178 HIS A C 1
ATOM 1387 O O . HIS A 1 178 ? 4.377 -4.946 1.996 1.00 95.50 178 HIS A O 1
ATOM 1393 N N . MET A 1 179 ? 4.166 -2.729 2.253 1.00 95.56 179 MET A N 1
ATOM 1394 C CA . MET A 1 179 ? 4.630 -2.414 0.895 1.00 95.56 179 MET A CA 1
ATOM 1395 C C . MET A 1 179 ? 6.076 -2.844 0.674 1.00 95.56 179 MET A C 1
ATOM 1397 O O . MET A 1 179 ? 6.368 -3.375 -0.390 1.00 95.56 179 MET A O 1
ATOM 1401 N N . GLY A 1 180 ? 6.961 -2.676 1.662 1.00 95.94 180 GLY A N 1
ATOM 1402 C CA . GLY A 1 180 ? 8.341 -3.155 1.560 1.00 95.94 180 GLY A CA 1
ATOM 1403 C C . GLY A 1 180 ? 8.405 -4.667 1.334 1.00 95.94 180 GLY A C 1
ATOM 1404 O O . GLY A 1 180 ? 9.082 -5.132 0.422 1.00 95.94 180 GLY A O 1
ATOM 1405 N N . TRP A 1 181 ? 7.612 -5.430 2.092 1.00 95.94 181 TRP A N 1
ATOM 1406 C CA . TRP A 1 181 ? 7.493 -6.882 1.913 1.00 95.94 181 TRP A CA 1
ATOM 1407 C C . TRP A 1 181 ? 6.850 -7.271 0.576 1.00 95.94 181 TRP A C 1
ATOM 1409 O O . TRP A 1 181 ? 7.323 -8.191 -0.082 1.00 95.94 181 TRP A O 1
ATOM 1419 N N . LEU A 1 182 ? 5.801 -6.566 0.147 1.00 96.12 182 LEU A N 1
ATOM 1420 C CA . LEU A 1 182 ? 5.128 -6.817 -1.129 1.00 96.12 182 LEU A CA 1
ATOM 1421 C C . LEU A 1 182 ? 6.051 -6.557 -2.324 1.00 96.12 182 LEU A C 1
ATOM 1423 O O . LEU A 1 182 ? 6.094 -7.373 -3.239 1.00 96.12 182 LEU A O 1
ATOM 1427 N N . LEU A 1 183 ? 6.809 -5.459 -2.306 1.00 96.25 183 LEU A N 1
ATOM 1428 C CA . LEU A 1 183 ? 7.794 -5.145 -3.344 1.00 96.25 183 LEU A CA 1
ATOM 1429 C C . LEU A 1 183 ? 8.935 -6.154 -3.370 1.00 96.25 183 LEU A C 1
ATOM 1431 O O . LEU A 1 183 ? 9.400 -6.515 -4.447 1.00 96.25 183 LEU A O 1
ATOM 1435 N N . GLN A 1 184 ? 9.350 -6.643 -2.201 1.00 96.06 184 GLN A N 1
ATOM 1436 C CA . GLN A 1 184 ? 10.323 -7.722 -2.131 1.00 96.06 184 GLN A CA 1
ATOM 1437 C C . GLN A 1 184 ? 9.763 -9.045 -2.670 1.00 96.06 184 GLN A C 1
ATOM 1439 O O . GLN A 1 184 ? 10.480 -9.795 -3.320 1.00 96.06 184 GLN A O 1
ATOM 1444 N N . GLY A 1 185 ? 8.484 -9.345 -2.435 1.00 94.62 185 GLY A N 1
ATOM 1445 C CA . GLY A 1 185 ? 7.823 -10.487 -3.067 1.00 94.62 185 GLY A CA 1
ATOM 1446 C C . GLY A 1 185 ? 7.802 -10.353 -4.592 1.00 94.62 185 GLY A C 1
ATOM 1447 O O . GLY A 1 185 ? 8.154 -11.301 -5.288 1.00 94.62 185 GLY A O 1
ATOM 1448 N N . LEU A 1 186 ? 7.468 -9.159 -5.101 1.00 95.06 186 LEU A N 1
ATOM 1449 C CA . LEU A 1 186 ? 7.431 -8.855 -6.538 1.00 95.06 186 LEU A CA 1
ATOM 1450 C C . LEU A 1 186 ? 8.784 -8.987 -7.223 1.00 95.06 186 LEU A C 1
ATOM 1452 O O . LEU A 1 186 ? 8.826 -9.458 -8.356 1.00 95.06 186 LEU A O 1
ATOM 1456 N N . SER A 1 187 ? 9.869 -8.563 -6.569 1.00 93.31 187 SER A N 1
ATOM 1457 C CA . SER A 1 187 ? 11.211 -8.674 -7.147 1.00 93.31 187 SER A CA 1
ATOM 1458 C C . SER A 1 187 ? 11.665 -10.123 -7.313 1.00 93.31 187 SER A C 1
ATOM 1460 O O . SER A 1 187 ? 12.489 -10.390 -8.183 1.00 93.31 187 SER A O 1
ATOM 1462 N N . MET A 1 188 ? 11.094 -11.052 -6.537 1.00 91.75 188 MET A N 1
ATOM 1463 C CA . MET A 1 188 ? 11.354 -12.487 -6.659 1.00 91.75 188 MET A CA 1
ATOM 1464 C C . MET A 1 188 ? 10.419 -13.164 -7.661 1.00 91.75 188 MET A C 1
ATOM 1466 O O . MET A 1 188 ? 10.877 -13.809 -8.601 1.00 91.75 188 MET A O 1
ATOM 1470 N N . SER A 1 189 ? 9.101 -13.060 -7.457 1.00 91.69 189 SER A N 1
ATOM 1471 C CA . SER A 1 189 ? 8.112 -13.590 -8.398 1.00 91.69 189 SER A CA 1
ATOM 1472 C C . SER A 1 189 ? 6.720 -12.985 -8.202 1.00 91.69 189 SER A C 1
ATOM 1474 O O . SER A 1 189 ? 6.291 -12.658 -7.093 1.00 91.69 189 SER A O 1
ATOM 1476 N N . LEU A 1 190 ? 5.953 -12.937 -9.293 1.00 91.50 190 LEU A N 1
ATOM 1477 C CA . LEU A 1 190 ? 4.547 -12.524 -9.270 1.00 91.50 190 LEU A CA 1
ATOM 1478 C C . LEU A 1 190 ? 3.672 -13.430 -8.390 1.00 91.50 190 LEU A C 1
ATOM 1480 O O . LEU A 1 190 ? 2.742 -12.941 -7.749 1.00 91.50 190 LEU A O 1
ATOM 1484 N N . TYR A 1 191 ? 3.981 -14.729 -8.321 1.00 91.31 191 TYR A N 1
ATOM 1485 C CA . TYR A 1 191 ? 3.216 -15.686 -7.518 1.00 91.31 191 TYR A CA 1
ATOM 1486 C C . TYR A 1 191 ? 3.295 -15.362 -6.024 1.00 91.31 191 TYR A C 1
ATOM 1488 O O . TYR A 1 191 ? 2.273 -15.275 -5.346 1.00 91.31 191 TYR A O 1
ATOM 1496 N N . LEU A 1 192 ? 4.498 -15.102 -5.510 1.00 91.88 192 LEU A N 1
ATOM 1497 C CA . LEU A 1 192 ? 4.689 -14.769 -4.097 1.00 91.88 192 LEU A CA 1
ATOM 1498 C C . LEU A 1 192 ? 4.036 -13.456 -3.723 1.00 91.88 192 LEU A C 1
ATOM 1500 O O . LEU A 1 192 ? 3.441 -13.351 -2.651 1.00 91.88 192 LEU A O 1
ATOM 1504 N N . TRP A 1 193 ? 4.144 -12.461 -4.605 1.00 93.94 193 TRP A N 1
ATOM 1505 C CA . TRP A 1 193 ? 3.435 -11.212 -4.410 1.00 93.94 193 TRP A CA 1
ATOM 1506 C C . TRP A 1 193 ? 1.934 -11.450 -4.311 1.00 93.94 193 TRP A C 1
ATOM 1508 O O . TRP A 1 193 ? 1.321 -10.984 -3.356 1.00 93.94 193 TRP A O 1
ATOM 1518 N N . PHE A 1 194 ? 1.349 -12.198 -5.249 1.00 92.62 194 PHE A N 1
ATOM 1519 C CA . PHE A 1 194 ? -0.087 -12.461 -5.257 1.00 92.62 194 PHE A CA 1
ATOM 1520 C C . PHE A 1 194 ? -0.533 -13.196 -3.988 1.00 92.62 194 PHE A C 1
ATOM 1522 O O . PHE A 1 194 ? -1.514 -12.807 -3.348 1.00 92.62 194 PHE A O 1
ATOM 1529 N N . MET A 1 195 ? 0.232 -14.207 -3.573 1.00 90.75 195 MET A N 1
ATOM 1530 C CA . MET A 1 195 ? -0.015 -14.931 -2.333 1.00 90.75 195 MET A CA 1
ATOM 1531 C C . MET A 1 195 ? 0.044 -13.977 -1.133 1.00 90.75 195 MET A C 1
ATOM 1533 O O . MET A 1 195 ? -0.925 -13.889 -0.379 1.00 90.75 195 MET A O 1
ATOM 1537 N N . TYR A 1 196 ? 1.123 -13.200 -0.970 1.00 92.62 196 TYR A N 1
ATOM 1538 C CA . TYR A 1 196 ? 1.261 -12.260 0.151 1.00 92.62 196 TYR A CA 1
ATOM 1539 C C . TYR A 1 196 ? 0.144 -11.210 0.139 1.00 92.62 196 TYR A C 1
ATOM 1541 O O . TYR A 1 196 ? -0.455 -10.910 1.174 1.00 92.62 196 TYR A O 1
ATOM 1549 N N . PHE A 1 197 ? -0.152 -10.651 -1.032 1.00 93.69 197 PHE A N 1
ATOM 1550 C CA . PHE A 1 197 ? -1.143 -9.603 -1.212 1.00 93.69 197 PHE A CA 1
ATOM 1551 C C . PHE A 1 197 ? -2.561 -10.084 -0.898 1.00 93.69 197 PHE A C 1
ATOM 1553 O O . PHE A 1 197 ? -3.316 -9.342 -0.267 1.00 93.69 197 PHE A O 1
ATOM 1560 N N . SER A 1 198 ? -2.917 -11.320 -1.260 1.00 90.69 198 SER A N 1
ATOM 1561 C CA . SER A 1 198 ? -4.233 -11.884 -0.941 1.00 90.69 198 SER A CA 1
ATOM 1562 C C . SER A 1 198 ? -4.431 -12.033 0.573 1.00 90.69 198 SER A C 1
ATOM 1564 O O . SER A 1 198 ? -5.434 -11.548 1.105 1.00 90.69 198 SER A O 1
ATOM 1566 N N . VAL A 1 199 ? -3.434 -12.570 1.291 1.00 89.81 199 VAL A N 1
ATOM 1567 C CA . VAL A 1 199 ? -3.442 -12.631 2.764 1.00 89.81 199 VAL A CA 1
ATOM 1568 C C . VAL A 1 199 ? -3.548 -11.228 3.350 1.00 89.81 199 VAL A C 1
ATOM 1570 O O . VAL A 1 199 ? -4.420 -10.967 4.178 1.00 89.81 199 VAL A O 1
ATOM 1573 N N . TYR A 1 200 ? -2.717 -10.294 2.884 1.00 92.31 200 TYR A N 1
ATOM 1574 C CA . TYR A 1 200 ? -2.742 -8.910 3.348 1.00 92.31 200 TYR A CA 1
ATOM 1575 C C . TYR A 1 200 ? -4.120 -8.249 3.168 1.00 92.31 200 TYR A C 1
ATOM 1577 O O . TYR A 1 200 ? -4.608 -7.606 4.098 1.00 92.31 200 TYR A O 1
ATOM 1585 N N . CYS A 1 201 ? -4.786 -8.442 2.024 1.00 91.44 201 CYS A N 1
ATOM 1586 C CA . CYS A 1 201 ? -6.119 -7.891 1.767 1.00 91.44 201 CYS A CA 1
ATOM 1587 C C . CYS A 1 201 ? -7.170 -8.425 2.750 1.00 91.44 201 CYS A C 1
ATOM 1589 O O . CYS A 1 201 ? -7.966 -7.647 3.288 1.00 91.44 201 CYS A O 1
ATOM 1591 N N . VAL A 1 202 ? -7.159 -9.733 3.027 1.00 88.25 202 VAL A N 1
ATOM 1592 C CA . VAL A 1 202 ? -8.079 -10.357 3.993 1.00 88.25 202 VAL A CA 1
ATOM 1593 C C . VAL A 1 202 ? -7.831 -9.807 5.400 1.00 88.25 202 VAL A C 1
ATOM 1595 O O . VAL A 1 202 ? -8.770 -9.364 6.065 1.00 88.25 202 VAL A O 1
ATOM 1598 N N . LEU A 1 203 ? -6.568 -9.742 5.831 1.00 88.75 203 LEU A N 1
ATOM 1599 C CA . LEU A 1 203 ? -6.199 -9.225 7.152 1.00 88.75 203 LEU A CA 1
ATOM 1600 C C . LEU A 1 203 ? -6.547 -7.747 7.333 1.00 88.75 203 LEU A C 1
ATOM 1602 O O . LEU A 1 203 ? -7.052 -7.341 8.377 1.00 88.75 203 LEU A O 1
ATOM 1606 N N . LEU A 1 204 ? -6.290 -6.925 6.319 1.00 91.38 204 LEU A N 1
ATOM 1607 C CA . LEU A 1 204 ? -6.584 -5.503 6.394 1.00 91.38 204 LEU A CA 1
ATOM 1608 C C . LEU A 1 204 ? -8.093 -5.246 6.421 1.00 91.38 204 LEU A C 1
ATOM 1610 O O . LEU A 1 204 ? -8.575 -4.443 7.223 1.00 91.38 204 LEU A O 1
ATOM 1614 N N . SER A 1 205 ? -8.841 -5.927 5.550 1.00 89.12 205 SER A N 1
ATOM 1615 C CA . SER A 1 205 ? -10.289 -5.749 5.460 1.00 89.12 205 SER A CA 1
ATOM 1616 C C . SER A 1 205 ? -10.991 -6.135 6.761 1.00 89.12 205 SER A C 1
ATOM 1618 O O . SER A 1 205 ? -11.871 -5.395 7.201 1.00 89.12 205 SER A O 1
ATOM 1620 N N . SER A 1 206 ? -10.560 -7.207 7.436 1.00 86.75 206 SER A N 1
ATOM 1621 C CA . SER A 1 206 ? -11.151 -7.631 8.711 1.00 86.75 206 SER A CA 1
ATOM 1622 C C . SER A 1 206 ? -10.998 -6.563 9.803 1.00 86.75 206 SER A C 1
ATOM 1624 O O . SER A 1 206 ? -11.979 -6.195 10.452 1.00 86.75 206 SER A O 1
ATOM 1626 N N . ILE A 1 207 ? -9.806 -5.978 9.941 1.00 88.50 207 ILE A N 1
ATOM 1627 C CA . ILE A 1 207 ? -9.514 -4.921 10.922 1.00 88.50 207 ILE A CA 1
ATOM 1628 C C . ILE A 1 207 ? -10.263 -3.632 10.596 1.00 88.50 207 ILE A C 1
ATOM 1630 O O . ILE A 1 207 ? -10.860 -3.010 11.477 1.00 88.50 207 ILE A O 1
ATOM 1634 N N . CYS A 1 208 ? -10.250 -3.208 9.333 1.00 90.62 208 CYS A N 1
ATOM 1635 C CA . CYS A 1 208 ? -10.930 -1.982 8.934 1.00 90.62 208 CYS A CA 1
ATOM 1636 C C . CYS A 1 208 ? -12.453 -2.103 9.076 1.00 90.62 208 CYS A C 1
ATOM 1638 O O . CYS A 1 208 ? -13.092 -1.146 9.513 1.00 90.62 208 CYS A O 1
ATOM 1640 N N . LEU A 1 209 ? -13.039 -3.268 8.779 1.00 87.69 209 LEU A N 1
ATOM 1641 C CA . LEU A 1 209 ? -14.461 -3.522 9.022 1.00 87.69 209 LEU A CA 1
ATOM 1642 C C . LEU A 1 209 ? -14.785 -3.492 10.519 1.00 87.69 209 LEU A C 1
ATOM 1644 O O . LEU A 1 209 ? -15.775 -2.870 10.904 1.00 87.69 209 LEU A O 1
ATOM 1648 N N . MET A 1 210 ? -13.927 -4.058 11.373 1.00 82.38 210 MET A N 1
ATOM 1649 C CA . MET A 1 210 ? -14.081 -3.946 12.827 1.00 82.38 210 MET A CA 1
ATOM 1650 C C . MET A 1 210 ? -14.126 -2.494 13.290 1.00 82.38 210 MET A C 1
ATOM 1652 O O . MET A 1 210 ? -15.068 -2.069 13.965 1.00 82.38 210 MET A O 1
ATOM 1656 N N . PHE A 1 211 ? -13.141 -1.698 12.883 1.00 87.25 211 PHE A N 1
ATOM 1657 C CA . PHE A 1 211 ? -13.111 -0.288 13.247 1.00 87.25 211 PHE A CA 1
ATOM 1658 C C . PHE A 1 211 ? -14.277 0.509 12.650 1.00 87.25 211 PHE A C 1
ATOM 1660 O O . PHE A 1 211 ? -14.719 1.483 13.267 1.00 87.25 211 PHE A O 1
ATOM 1667 N N . HIS A 1 212 ? -14.808 0.090 11.496 1.00 88.00 212 HIS A N 1
ATOM 1668 C CA . HIS A 1 212 ? -16.015 0.666 10.917 1.00 88.00 212 HIS A CA 1
ATOM 1669 C C . HIS A 1 212 ? -17.241 0.409 11.796 1.00 88.00 212 HIS A C 1
ATOM 1671 O O . HIS A 1 212 ? -17.927 1.363 12.160 1.00 88.00 212 HIS A O 1
ATOM 1677 N N . PHE A 1 213 ? -17.517 -0.850 12.154 1.00 82.06 213 PHE A N 1
ATOM 1678 C CA . PHE A 1 213 ? -18.702 -1.206 12.943 1.00 82.06 213 PHE A CA 1
ATOM 1679 C C . PHE A 1 213 ? -18.718 -0.509 14.302 1.00 82.06 213 PHE A C 1
ATOM 1681 O O . PHE A 1 213 ? -19.744 0.035 14.705 1.00 82.06 213 PHE A O 1
ATOM 1688 N N . PHE A 1 214 ? -17.564 -0.434 14.965 1.00 80.81 214 PHE A N 1
ATOM 1689 C CA . PHE A 1 214 ? -17.443 0.260 16.243 1.00 80.81 214 PHE A CA 1
ATOM 1690 C C . PHE A 1 214 ? -17.143 1.756 16.108 1.00 80.81 214 PHE A C 1
ATOM 1692 O O . PHE A 1 214 ? -16.963 2.418 17.126 1.00 80.81 214 PHE A O 1
ATOM 1699 N N . THR A 1 215 ? -17.087 2.320 14.895 1.00 85.75 215 THR A N 1
ATOM 1700 C CA . THR A 1 215 ? -16.788 3.744 14.631 1.00 85.75 215 THR A CA 1
ATOM 1701 C C . THR A 1 215 ? -15.590 4.275 15.438 1.00 85.75 215 THR A C 1
ATOM 1703 O O . THR A 1 215 ? -15.667 5.295 16.129 1.00 85.75 215 THR A O 1
ATOM 1706 N N . ILE A 1 216 ? -14.475 3.543 15.407 1.00 86.56 216 ILE A N 1
ATOM 1707 C CA . ILE A 1 216 ? -13.265 3.844 16.188 1.00 86.56 216 ILE A CA 1
ATOM 1708 C C . ILE A 1 216 ? -12.262 4.561 15.288 1.00 86.56 216 ILE A C 1
ATOM 1710 O O . ILE A 1 216 ? -11.980 4.085 14.197 1.00 86.56 216 ILE A O 1
ATOM 1714 N N . LYS A 1 217 ? -11.704 5.691 15.730 1.00 88.81 217 LYS A N 1
ATOM 1715 C CA . LYS A 1 217 ? -10.624 6.406 15.015 1.00 88.81 217 LYS A CA 1
ATOM 1716 C C . LYS A 1 217 ? -9.370 6.624 15.867 1.00 88.81 217 LYS A C 1
ATOM 1718 O O . LYS A 1 217 ? -8.291 6.860 15.324 1.00 88.81 217 LYS A O 1
ATOM 1723 N N . HIS A 1 218 ? -9.485 6.518 17.190 1.00 90.56 218 HIS A N 1
ATOM 1724 C CA . HIS A 1 218 ? -8.386 6.724 18.137 1.00 90.56 218 HIS A CA 1
ATOM 1725 C C . HIS A 1 218 ? -8.180 5.514 19.044 1.00 90.56 218 HIS A C 1
ATOM 1727 O O . HIS A 1 218 ? -9.150 4.874 19.442 1.00 90.56 218 HIS A O 1
ATOM 1733 N N . ILE A 1 219 ? -6.934 5.276 19.468 1.00 88.38 219 ILE A N 1
ATOM 1734 C CA . ILE A 1 219 ? -6.598 4.174 20.388 1.00 88.38 219 ILE A CA 1
ATOM 1735 C C . ILE A 1 219 ? -7.401 4.262 21.697 1.00 88.38 219 ILE A C 1
ATOM 1737 O O . ILE A 1 219 ? -7.927 3.260 22.164 1.00 88.38 219 ILE A O 1
ATOM 1741 N N . LYS A 1 220 ? -7.596 5.464 22.259 1.00 84.56 220 LYS A N 1
ATOM 1742 C CA . LYS A 1 220 ? -8.368 5.644 23.506 1.00 84.56 220 LYS A CA 1
ATOM 1743 C C . LYS A 1 220 ? -9.821 5.156 23.401 1.00 84.56 220 LYS A C 1
ATOM 1745 O O . LYS A 1 220 ? -10.381 4.696 24.386 1.00 84.56 220 LYS A O 1
ATOM 1750 N N . GLN A 1 221 ? -10.426 5.230 22.214 1.00 84.19 221 GLN A N 1
ATOM 1751 C CA . GLN A 1 221 ? -11.807 4.784 21.999 1.00 84.19 221 GLN A CA 1
ATOM 1752 C C . GLN A 1 221 ? -11.938 3.253 22.034 1.00 84.19 221 GLN A C 1
ATOM 1754 O O . GLN A 1 221 ? -13.022 2.763 22.346 1.00 84.19 221 GLN A O 1
ATOM 1759 N N . LEU A 1 222 ? -10.857 2.508 21.754 1.00 81.62 222 LEU A N 1
ATOM 1760 C CA . LEU A 1 222 ? -10.850 1.042 21.855 1.00 81.62 222 LEU A CA 1
ATOM 1761 C C . LEU A 1 222 ? -11.094 0.576 23.284 1.00 81.62 222 LEU A C 1
ATOM 1763 O O . LEU A 1 222 ? -11.841 -0.374 23.481 1.00 81.62 222 LEU A O 1
ATOM 1767 N N . VAL A 1 223 ? -10.507 1.267 24.265 1.00 75.88 223 VAL A N 1
ATOM 1768 C CA . VAL A 1 223 ? -10.612 0.896 25.682 1.00 75.88 223 VAL A CA 1
ATOM 1769 C C . VAL A 1 223 ? -12.072 0.881 26.134 1.00 75.88 223 VAL A C 1
ATOM 1771 O O . VAL A 1 223 ? -12.495 -0.055 26.802 1.00 75.88 223 VAL A O 1
ATOM 1774 N N . ASN A 1 224 ? -12.848 1.892 25.732 1.00 73.25 224 ASN A N 1
ATOM 1775 C CA . ASN A 1 224 ? -14.231 2.052 26.179 1.00 73.25 224 ASN A CA 1
ATOM 1776 C C . ASN A 1 224 ? -15.201 1.170 25.388 1.00 73.25 224 ASN A C 1
ATOM 1778 O O . ASN A 1 224 ? -16.066 0.535 25.974 1.00 73.25 224 ASN A O 1
ATOM 1782 N N . LYS A 1 225 ? -15.075 1.135 24.054 1.00 72.88 225 LYS A N 1
ATOM 1783 C CA . LYS A 1 225 ? -16.053 0.450 23.192 1.00 72.88 225 LYS A CA 1
ATOM 1784 C C . LYS A 1 225 ? -15.904 -1.068 23.183 1.00 72.88 225 LYS A C 1
ATOM 1786 O O . LYS A 1 225 ? -16.857 -1.755 22.845 1.00 72.88 225 LYS A O 1
ATOM 1791 N N . MET A 1 226 ? -14.723 -1.579 23.527 1.00 69.50 226 MET A N 1
ATOM 1792 C CA . MET A 1 226 ? -14.456 -3.017 23.539 1.00 69.50 226 MET A CA 1
ATOM 1793 C C . MET A 1 226 ? -14.537 -3.620 24.943 1.00 69.50 226 MET A C 1
ATOM 1795 O O . MET A 1 226 ? -14.184 -4.781 25.091 1.00 69.50 226 MET A O 1
ATOM 1799 N N . ALA A 1 227 ? -14.945 -2.870 25.975 1.00 62.44 227 ALA A N 1
ATOM 1800 C CA . ALA A 1 227 ? -14.871 -3.319 27.367 1.00 62.44 227 ALA A CA 1
ATOM 1801 C C . ALA A 1 227 ? -15.751 -4.539 27.679 1.00 62.44 227 ALA A C 1
ATOM 1803 O O . ALA A 1 227 ? -15.314 -5.405 28.447 1.00 62.44 227 ALA A O 1
ATOM 1804 N N . ASP A 1 228 ? -16.906 -4.644 27.022 1.00 64.31 228 ASP A N 1
ATOM 1805 C CA . ASP A 1 228 ? -18.011 -5.469 27.515 1.00 64.31 228 ASP A CA 1
ATOM 1806 C C . ASP A 1 228 ? -17.999 -6.914 26.980 1.00 64.31 228 ASP A C 1
ATOM 1808 O O . ASP A 1 228 ? -18.257 -7.847 27.740 1.00 64.31 228 ASP A O 1
ATOM 1812 N N . ASP A 1 229 ? -17.583 -7.137 25.725 1.00 72.38 229 ASP A N 1
ATOM 1813 C CA . ASP A 1 229 ? -17.693 -8.451 25.071 1.00 72.38 229 ASP A CA 1
ATOM 1814 C C . ASP A 1 229 ? -16.337 -9.147 24.850 1.00 72.38 229 ASP A C 1
ATOM 1816 O O . ASP A 1 229 ? -15.510 -8.731 24.033 1.00 72.38 229 ASP A O 1
ATOM 1820 N N . PHE A 1 230 ? -16.129 -10.296 25.507 1.00 75.56 230 PHE A N 1
ATOM 1821 C CA . PHE A 1 230 ? -14.937 -11.144 25.315 1.00 75.56 230 PHE A CA 1
ATOM 1822 C C . PHE A 1 230 ? -14.774 -11.624 23.861 1.00 75.56 230 PHE A C 1
ATOM 1824 O O . PHE A 1 230 ? -13.661 -11.673 23.330 1.00 75.56 230 PHE A O 1
ATOM 1831 N N . PHE A 1 231 ? -15.886 -11.934 23.189 1.00 76.25 231 PHE A N 1
ATOM 1832 C CA . PHE A 1 231 ? -15.874 -12.363 21.790 1.00 76.25 231 PHE A CA 1
ATOM 1833 C C . PHE A 1 231 ? -15.382 -11.248 20.852 1.00 76.25 231 PHE A C 1
ATOM 1835 O O . PHE A 1 231 ? -14.601 -11.482 19.932 1.00 76.25 231 PHE A O 1
ATOM 1842 N N . VAL A 1 232 ? -15.759 -9.997 21.117 1.00 76.06 232 VAL A N 1
ATOM 1843 C CA . VAL A 1 232 ? -15.304 -8.846 20.325 1.00 76.06 232 VAL A CA 1
ATOM 1844 C C . VAL A 1 232 ? -13.811 -8.569 20.555 1.00 76.06 232 VAL A C 1
ATOM 1846 O O . VAL A 1 232 ? -13.074 -8.291 19.607 1.00 76.06 232 VAL A O 1
ATOM 1849 N N . LYS A 1 233 ? -13.325 -8.710 21.797 1.00 76.38 233 LYS A N 1
ATOM 1850 C CA . LYS A 1 233 ? -11.890 -8.569 22.119 1.00 76.38 233 LYS A CA 1
ATOM 1851 C C . LYS A 1 233 ? -11.033 -9.591 21.372 1.00 76.38 233 LYS A C 1
ATOM 1853 O O . LYS A 1 233 ? -10.020 -9.229 20.778 1.00 76.38 233 LYS A O 1
ATOM 1858 N N . THR A 1 234 ? -11.443 -10.857 21.386 1.00 76.69 234 THR A N 1
ATOM 1859 C CA . THR A 1 234 ? -10.703 -11.949 20.734 1.00 76.69 234 THR A CA 1
ATOM 1860 C C . THR A 1 234 ? -10.735 -11.831 19.212 1.00 76.69 234 THR A C 1
ATOM 1862 O O . THR A 1 234 ? -9.685 -11.910 18.576 1.00 76.69 234 THR A O 1
ATOM 1865 N N . THR A 1 235 ? -11.897 -11.534 18.623 1.00 77.19 235 THR A N 1
ATOM 1866 C CA . THR A 1 235 ? -12.023 -11.320 17.169 1.00 77.19 235 THR A CA 1
ATOM 1867 C C . THR A 1 235 ? -11.205 -10.135 16.657 1.00 77.19 235 THR A C 1
ATOM 1869 O O . THR A 1 235 ? -10.722 -10.184 15.530 1.00 77.19 235 THR A O 1
ATOM 1872 N N . MET A 1 236 ? -10.984 -9.097 17.471 1.00 79.50 236 MET A N 1
ATOM 1873 C CA . MET A 1 236 ? -10.073 -8.001 17.124 1.00 79.50 236 MET A CA 1
ATOM 1874 C C . MET A 1 236 ? -8.595 -8.392 17.268 1.00 79.50 236 MET A C 1
ATOM 1876 O O . MET A 1 236 ? -7.748 -7.933 16.497 1.00 79.50 236 MET A O 1
ATOM 1880 N N . ALA A 1 237 ? -8.270 -9.224 18.260 1.00 82.44 237 ALA A N 1
ATOM 1881 C CA . ALA A 1 237 ? -6.890 -9.539 18.597 1.00 82.44 237 ALA A CA 1
ATOM 1882 C C . ALA A 1 237 ? -6.185 -10.383 17.526 1.00 82.44 237 ALA A C 1
ATOM 1884 O O . ALA A 1 237 ? -5.065 -10.062 17.125 1.00 82.44 237 ALA A O 1
ATOM 1885 N N . PHE A 1 238 ? -6.851 -11.419 17.019 1.00 83.50 238 PHE A N 1
ATOM 1886 C CA . PHE A 1 238 ? -6.280 -12.323 16.018 1.00 83.50 238 PHE A CA 1
ATOM 1887 C C . PHE A 1 238 ? -5.785 -11.632 14.736 1.00 83.50 238 PHE A C 1
ATOM 1889 O O . PHE A 1 238 ? -4.622 -11.835 14.383 1.00 83.50 238 PHE A O 1
ATOM 1896 N N . PRO A 1 239 ? -6.578 -10.785 14.050 1.00 83.94 239 PRO A N 1
ATOM 1897 C CA . PRO A 1 239 ? -6.118 -10.141 12.825 1.00 83.94 239 PRO A CA 1
ATOM 1898 C C . PRO A 1 239 ? -4.995 -9.115 13.065 1.00 83.94 239 PRO A C 1
ATOM 1900 O O . PRO A 1 239 ? -4.101 -8.957 12.229 1.00 83.94 239 PRO A O 1
ATOM 1903 N N . LEU A 1 240 ? -4.974 -8.448 14.227 1.00 88.31 240 LEU A N 1
ATOM 1904 C CA . LEU A 1 240 ? -3.863 -7.566 14.611 1.00 88.31 240 LEU A CA 1
ATOM 1905 C C . LEU A 1 240 ? -2.567 -8.360 14.846 1.00 88.31 240 LEU A C 1
ATOM 1907 O O . LEU A 1 240 ? -1.505 -7.948 14.377 1.00 88.31 240 LEU A O 1
ATOM 1911 N N . MET A 1 241 ? -2.648 -9.511 15.522 1.00 87.25 241 MET A N 1
ATOM 1912 C CA . MET A 1 241 ? -1.500 -10.403 15.737 1.00 87.25 241 MET A CA 1
ATOM 1913 C C . MET A 1 241 ? -0.984 -11.009 14.427 1.00 87.25 241 MET A C 1
ATOM 1915 O O . MET A 1 241 ? 0.229 -11.122 14.233 1.00 87.25 241 MET A O 1
ATOM 1919 N N . SER A 1 242 ? -1.876 -11.344 13.492 1.00 89.31 242 SER A N 1
ATOM 1920 C CA . SER A 1 242 ? -1.462 -11.847 12.183 1.00 89.31 242 SER A CA 1
ATOM 1921 C C . SER A 1 242 ? -0.790 -10.776 11.324 1.00 89.31 242 SER A C 1
ATOM 1923 O O . SER A 1 242 ? 0.202 -11.092 10.677 1.00 89.31 242 SER A O 1
ATOM 1925 N N . LEU A 1 243 ? -1.248 -9.512 11.336 1.00 88.06 243 LEU A N 1
ATOM 1926 C CA . LEU A 1 243 ? -0.544 -8.427 10.625 1.00 88.06 243 LEU A CA 1
ATOM 1927 C C . LEU A 1 243 ? 0.837 -8.137 11.230 1.00 88.06 243 LEU A C 1
ATOM 1929 O O . LEU A 1 243 ? 1.805 -7.911 10.495 1.00 88.06 243 LEU A O 1
ATOM 1933 N N . ALA A 1 244 ? 0.956 -8.207 12.561 1.00 88.25 244 ALA A N 1
ATOM 1934 C CA . ALA A 1 244 ? 2.251 -8.121 13.233 1.00 88.25 244 ALA A CA 1
ATOM 1935 C C . ALA A 1 244 ? 3.215 -9.222 12.745 1.00 88.25 244 ALA A C 1
ATOM 1937 O O . ALA A 1 244 ? 4.412 -8.977 12.598 1.00 88.25 244 ALA A O 1
ATOM 1938 N N . GLY A 1 245 ? 2.684 -10.388 12.367 1.00 87.12 245 GLY A N 1
ATOM 1939 C CA . GLY A 1 245 ? 3.462 -11.526 11.885 1.00 87.12 245 GLY A CA 1
ATOM 1940 C C . GLY A 1 245 ? 4.053 -12.320 13.040 1.00 87.12 245 GLY A C 1
ATOM 1941 O O . GLY A 1 245 ? 5.242 -12.606 13.037 1.00 87.12 245 GLY A O 1
ATOM 1942 N N . LEU A 1 246 ? 3.237 -12.639 14.044 1.00 84.75 246 LEU A N 1
ATOM 1943 C CA . LEU A 1 246 ? 3.623 -13.562 15.110 1.00 84.75 246 LEU A CA 1
ATOM 1944 C C . LEU A 1 246 ? 3.463 -15.024 14.642 1.00 84.75 246 LEU A C 1
ATOM 1946 O O . LEU A 1 246 ? 2.434 -15.339 14.029 1.00 84.75 246 LEU A O 1
ATOM 1950 N N . PRO A 1 247 ? 4.403 -15.935 14.968 1.00 75.81 247 PRO A N 1
ATOM 1951 C CA . PRO A 1 247 ? 4.130 -17.374 14.888 1.00 75.81 247 PRO A CA 1
ATOM 1952 C C . PRO A 1 247 ? 2.982 -17.645 15.875 1.00 75.81 247 PRO A C 1
ATOM 1954 O O . PRO A 1 247 ? 3.116 -17.187 17.014 1.00 75.81 247 PRO A O 1
ATOM 1957 N N . PRO A 1 248 ? 1.819 -18.243 15.526 1.00 81.31 248 PRO A N 1
ATOM 1958 C CA . PRO A 1 248 ? 1.469 -19.241 14.497 1.00 81.31 248 PRO A CA 1
ATOM 1959 C C . PRO A 1 248 ? 0.527 -18.753 13.362 1.00 81.31 248 PRO A C 1
ATOM 1961 O O . PRO A 1 248 ? -0.188 -19.551 12.759 1.00 81.31 248 PRO A O 1
ATOM 1964 N N . PHE A 1 249 ? 0.440 -17.446 13.095 1.00 84.25 249 PHE A N 1
ATOM 1965 C CA . PHE A 1 249 ? -0.580 -16.889 12.192 1.00 84.25 249 PHE A CA 1
ATOM 1966 C C . PHE A 1 249 ? -0.151 -16.809 10.715 1.00 84.25 249 PHE A C 1
ATOM 1968 O O . PHE A 1 249 ? 1.032 -16.744 10.388 1.00 84.25 249 PHE A O 1
ATOM 1975 N N . SER A 1 250 ? -1.128 -16.700 9.805 1.00 84.19 250 SER A N 1
ATOM 1976 C CA . SER A 1 250 ? -0.907 -16.634 8.348 1.00 84.19 250 SER A CA 1
ATOM 1977 C C . SER A 1 250 ? 0.023 -15.503 7.897 1.00 84.19 250 SER A C 1
ATOM 1979 O O . SER A 1 250 ? 0.856 -15.706 7.019 1.00 84.19 250 SER A O 1
ATOM 1981 N N . GLY A 1 251 ? -0.049 -14.324 8.519 1.00 87.25 251 GLY A N 1
ATOM 1982 C CA . GLY A 1 251 ? 0.828 -13.205 8.162 1.00 87.25 251 GLY A CA 1
ATOM 1983 C C . GLY A 1 251 ? 2.307 -13.429 8.502 1.00 87.25 251 GLY A C 1
ATOM 1984 O O . GLY A 1 251 ? 3.170 -12.821 7.869 1.00 87.25 251 GLY A O 1
ATOM 1985 N N . PHE A 1 252 ? 2.622 -14.323 9.449 1.00 88.94 252 PHE A N 1
ATOM 1986 C CA . PHE A 1 252 ? 3.999 -14.758 9.691 1.00 88.94 252 PHE A CA 1
ATOM 1987 C C . PHE A 1 252 ? 4.496 -15.642 8.551 1.00 88.94 252 PHE A C 1
ATOM 1989 O O . PHE A 1 252 ? 5.571 -15.384 8.016 1.00 88.94 252 PHE A O 1
ATOM 1996 N N . MET A 1 253 ? 3.679 -16.608 8.116 1.00 86.38 253 MET A N 1
ATOM 1997 C CA . MET A 1 253 ? 4.033 -17.534 7.035 1.00 86.38 253 MET A CA 1
ATOM 1998 C C . MET A 1 253 ? 4.468 -16.792 5.770 1.00 86.38 253 MET A C 1
ATOM 2000 O O . MET A 1 253 ? 5.511 -17.103 5.203 1.00 86.38 253 MET A O 1
ATOM 2004 N N . MET A 1 254 ? 3.749 -15.733 5.385 1.00 88.94 254 MET A N 1
ATOM 2005 C CA . MET A 1 254 ? 4.095 -14.971 4.178 1.00 88.94 254 MET A CA 1
ATOM 2006 C C . MET A 1 254 ? 5.436 -14.243 4.294 1.00 88.94 254 MET A C 1
ATOM 2008 O O . MET A 1 254 ? 6.195 -14.192 3.328 1.00 88.94 254 MET A O 1
ATOM 2012 N N . LYS A 1 255 ? 5.756 -13.696 5.476 1.00 91.31 255 LYS A N 1
ATOM 2013 C CA . LYS A 1 255 ? 7.068 -13.080 5.726 1.00 91.31 255 LYS A CA 1
ATOM 2014 C C . LYS A 1 255 ? 8.171 -14.140 5.728 1.00 91.31 255 LYS A C 1
ATOM 2016 O O . LYS A 1 255 ? 9.218 -13.911 5.133 1.00 91.31 255 LYS A O 1
ATOM 2021 N N . MET A 1 256 ? 7.922 -15.305 6.328 1.00 90.94 256 MET A N 1
ATOM 2022 C CA . MET A 1 256 ? 8.891 -16.404 6.369 1.00 90.94 256 MET A CA 1
ATOM 2023 C C . MET A 1 256 ? 9.227 -16.932 4.975 1.00 90.94 256 MET A C 1
ATOM 2025 O O . MET A 1 256 ? 10.404 -17.101 4.679 1.00 90.94 256 MET A O 1
ATOM 2029 N N . ILE A 1 257 ? 8.238 -17.114 4.093 1.00 91.31 257 ILE A N 1
ATOM 2030 C CA . ILE A 1 257 ? 8.486 -17.561 2.711 1.00 91.31 257 ILE A CA 1
ATOM 2031 C C . ILE A 1 257 ? 9.412 -16.577 1.979 1.00 91.31 257 ILE A C 1
ATOM 2033 O O . ILE A 1 257 ? 10.371 -16.998 1.333 1.00 91.31 257 ILE A O 1
ATOM 2037 N N . ILE A 1 258 ? 9.183 -15.266 2.124 1.00 94.06 258 ILE A N 1
ATOM 2038 C CA . ILE A 1 258 ? 10.057 -14.244 1.524 1.00 94.06 258 ILE A CA 1
ATOM 2039 C C . ILE A 1 258 ? 11.473 -14.310 2.116 1.00 94.06 258 ILE A C 1
ATOM 2041 O O . ILE A 1 258 ? 12.451 -14.228 1.374 1.00 94.06 258 ILE A O 1
ATOM 2045 N N . ILE A 1 259 ? 11.602 -14.486 3.435 1.00 94.38 259 ILE A N 1
ATOM 2046 C CA . ILE A 1 259 ? 12.909 -14.612 4.099 1.00 94.38 259 ILE A CA 1
ATOM 2047 C C . ILE A 1 259 ? 13.663 -15.845 3.588 1.00 94.38 259 ILE A C 1
ATOM 2049 O O . ILE A 1 259 ? 14.841 -15.730 3.260 1.00 94.38 259 ILE A O 1
ATOM 2053 N N . LEU A 1 260 ? 13.004 -17.001 3.473 1.00 92.94 260 LEU A N 1
ATOM 2054 C CA . LEU A 1 260 ? 13.633 -18.232 2.981 1.00 92.94 260 LEU A CA 1
ATOM 2055 C C . LEU A 1 260 ? 14.218 -18.042 1.579 1.00 92.94 260 LEU A C 1
ATOM 2057 O O . LEU A 1 260 ? 15.344 -18.460 1.313 1.00 92.94 260 LEU A O 1
ATOM 2061 N N . GLN A 1 261 ? 13.500 -17.348 0.700 1.00 92.06 261 GLN A N 1
ATOM 2062 C CA . GLN A 1 261 ? 13.993 -17.069 -0.645 1.00 92.06 261 GLN A CA 1
ATOM 2063 C C . GLN A 1 261 ? 15.116 -16.039 -0.687 1.00 92.06 261 GLN A C 1
ATOM 2065 O O . GLN A 1 261 ? 16.067 -16.199 -1.448 1.00 92.06 261 GLN A O 1
ATOM 2070 N N . LEU A 1 262 ? 15.047 -15.002 0.146 1.00 94.00 262 LEU A N 1
ATOM 2071 C CA . LEU A 1 262 ? 16.146 -14.049 0.289 1.00 94.00 262 LEU A CA 1
ATOM 2072 C C . LEU A 1 262 ? 17.429 -14.729 0.782 1.00 94.00 262 LEU A C 1
ATOM 2074 O O . LEU A 1 262 ? 18.517 -14.406 0.305 1.00 94.00 262 LEU A O 1
ATOM 2078 N N . MET A 1 263 ? 17.298 -15.682 1.708 1.00 93.00 263 MET A N 1
ATOM 2079 C CA . MET A 1 263 ? 18.420 -16.484 2.191 1.00 93.00 263 MET A CA 1
ATOM 2080 C C . MET A 1 263 ? 18.967 -17.400 1.094 1.00 93.00 263 MET A C 1
ATOM 2082 O O . MET A 1 263 ? 20.184 -17.493 0.948 1.00 93.00 263 MET A O 1
ATOM 2086 N N . ALA A 1 264 ? 18.099 -18.000 0.272 1.00 92.88 264 ALA A N 1
ATOM 2087 C CA . ALA A 1 264 ? 18.520 -18.777 -0.894 1.00 92.88 264 ALA A CA 1
ATOM 2088 C C . ALA A 1 264 ? 19.301 -17.929 -1.919 1.00 92.88 264 ALA A C 1
ATOM 2090 O O . ALA A 1 264 ? 20.219 -18.430 -2.560 1.00 92.88 264 ALA A O 1
ATOM 2091 N N . GLN A 1 265 ? 18.987 -16.634 -2.030 1.00 92.50 265 GLN A N 1
ATOM 2092 C CA . GLN A 1 265 ? 19.713 -15.669 -2.867 1.00 92.50 265 GLN A CA 1
ATOM 2093 C C . GLN A 1 265 ? 20.867 -14.944 -2.148 1.00 92.50 265 GLN A C 1
ATOM 2095 O O . GLN A 1 265 ? 21.359 -13.943 -2.663 1.00 92.50 265 GLN A O 1
ATOM 2100 N N . SER A 1 266 ? 21.266 -15.398 -0.954 1.00 93.38 266 SER A N 1
ATOM 2101 C CA . SER A 1 266 ? 22.345 -14.824 -0.130 1.00 93.38 266 SER A CA 1
ATOM 2102 C C . SER A 1 266 ? 22.226 -13.321 0.204 1.00 93.38 266 SER A C 1
ATOM 2104 O O . SER A 1 266 ? 23.196 -12.686 0.621 1.00 93.38 266 SER A O 1
ATOM 2106 N N . GLN A 1 267 ? 21.020 -12.739 0.140 1.00 92.12 267 GLN A N 1
ATOM 2107 C CA . GLN A 1 267 ? 20.764 -11.320 0.442 1.00 92.12 267 GLN A CA 1
ATOM 2108 C C . GLN A 1 267 ? 20.582 -11.045 1.947 1.00 92.12 267 GLN A C 1
ATOM 2110 O O . GLN A 1 267 ? 19.581 -10.475 2.390 1.00 92.12 267 GLN A O 1
ATOM 2115 N N . ILE A 1 268 ? 21.577 -11.416 2.754 1.00 93.19 268 ILE A N 1
ATOM 2116 C CA . ILE A 1 268 ? 21.496 -11.383 4.225 1.00 93.19 268 ILE A CA 1
ATOM 2117 C C . ILE A 1 268 ? 21.222 -9.965 4.750 1.00 93.19 268 ILE A C 1
ATOM 2119 O O . ILE A 1 268 ? 20.363 -9.773 5.608 1.00 93.19 268 ILE A O 1
ATOM 2123 N N . PHE A 1 269 ? 21.883 -8.941 4.208 1.00 94.25 269 PHE A N 1
ATOM 2124 C CA . PHE A 1 269 ? 21.705 -7.567 4.692 1.00 94.25 269 PHE A CA 1
ATOM 2125 C C . PHE A 1 269 ? 20.258 -7.066 4.555 1.00 94.25 269 PHE A C 1
ATOM 2127 O O . PHE A 1 269 ? 19.709 -6.467 5.481 1.00 94.25 269 PHE A O 1
ATOM 2134 N N . LEU A 1 270 ? 19.608 -7.366 3.427 1.00 95.38 270 LEU A N 1
ATOM 2135 C CA . LEU A 1 270 ? 18.223 -6.971 3.184 1.00 95.38 270 LEU A CA 1
ATOM 2136 C C . LEU A 1 270 ? 17.253 -7.707 4.118 1.00 95.38 270 LEU A C 1
ATOM 2138 O O . LEU A 1 270 ? 16.320 -7.091 4.637 1.00 95.38 270 LEU A O 1
ATOM 2142 N N . THR A 1 271 ? 17.507 -8.993 4.395 1.00 94.69 271 THR A N 1
ATOM 2143 C CA . THR A 1 271 ? 16.697 -9.761 5.358 1.00 94.69 271 THR A CA 1
ATOM 2144 C C . THR A 1 271 ? 16.719 -9.134 6.747 1.00 94.69 271 THR A C 1
ATOM 2146 O O . THR A 1 271 ? 15.662 -8.983 7.358 1.00 94.69 271 THR A O 1
ATOM 2149 N N . LEU A 1 272 ? 17.889 -8.699 7.226 1.00 95.31 272 LEU A N 1
ATOM 2150 C CA . LEU A 1 272 ? 18.030 -8.099 8.553 1.00 95.31 272 LEU A CA 1
ATOM 2151 C C . LEU A 1 272 ? 17.212 -6.810 8.676 1.00 95.31 272 LEU A C 1
ATOM 2153 O O . LEU A 1 272 ? 16.493 -6.631 9.658 1.00 95.31 272 LEU A O 1
ATOM 2157 N N . ILE A 1 273 ? 17.256 -5.943 7.660 1.00 96.12 273 ILE A N 1
ATOM 2158 C CA . ILE A 1 273 ? 16.468 -4.700 7.633 1.00 96.12 273 ILE A CA 1
ATOM 2159 C C . ILE A 1 273 ? 14.968 -5.007 7.680 1.00 96.12 273 ILE A C 1
ATOM 2161 O O . ILE A 1 273 ? 14.229 -4.420 8.478 1.00 96.12 273 ILE A O 1
ATOM 2165 N N . LEU A 1 274 ? 14.510 -5.947 6.850 1.00 95.50 274 LEU A N 1
ATOM 2166 C CA . LEU A 1 274 ? 13.103 -6.335 6.798 1.00 95.50 274 LEU A CA 1
ATOM 2167 C C . LEU A 1 274 ? 12.636 -6.931 8.136 1.00 95.50 274 LEU A C 1
ATOM 2169 O O . LEU A 1 274 ? 11.573 -6.556 8.636 1.00 95.50 274 LEU A O 1
ATOM 2173 N N . ILE A 1 275 ? 13.447 -7.772 8.781 1.00 94.81 275 ILE A N 1
ATOM 2174 C CA . ILE A 1 275 ? 13.131 -8.328 10.103 1.00 94.81 275 ILE A CA 1
ATOM 2175 C C . ILE A 1 275 ? 13.060 -7.214 11.157 1.00 94.81 275 ILE A C 1
ATOM 2177 O O . ILE A 1 275 ? 12.050 -7.111 11.855 1.00 94.81 275 ILE A O 1
ATOM 2181 N N . LEU A 1 276 ? 14.057 -6.327 11.236 1.00 94.44 276 LEU A N 1
ATOM 2182 C CA . LEU A 1 276 ? 14.074 -5.225 12.209 1.00 94.44 276 LEU A CA 1
ATOM 2183 C C . LEU A 1 276 ? 12.863 -4.297 12.053 1.00 94.44 276 LEU A C 1
ATOM 2185 O O . LEU A 1 276 ? 12.192 -3.970 13.033 1.00 94.44 276 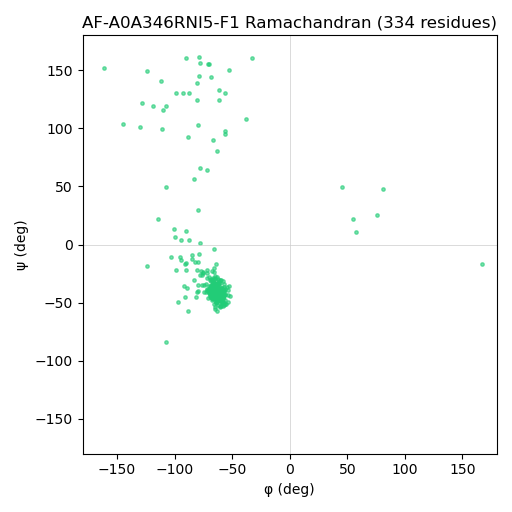LEU A O 1
ATOM 2189 N N . SER A 1 277 ? 12.520 -3.928 10.817 1.00 93.69 277 SER A N 1
ATOM 2190 C CA . SER A 1 277 ? 11.329 -3.114 10.547 1.00 93.69 277 SER A CA 1
ATOM 2191 C C . SER A 1 277 ? 10.028 -3.801 10.984 1.00 93.69 277 SER A C 1
ATOM 2193 O O . SER A 1 277 ? 9.110 -3.156 11.504 1.00 93.69 277 SER A O 1
ATOM 2195 N N . SER A 1 278 ? 9.949 -5.128 10.835 1.00 92.44 278 SER A N 1
ATOM 2196 C CA . SER A 1 278 ? 8.788 -5.904 11.262 1.00 92.44 278 SER A CA 1
ATOM 2197 C C . SER A 1 278 ? 8.626 -5.914 12.786 1.00 92.44 278 SER A C 1
ATOM 2199 O O . SER A 1 278 ?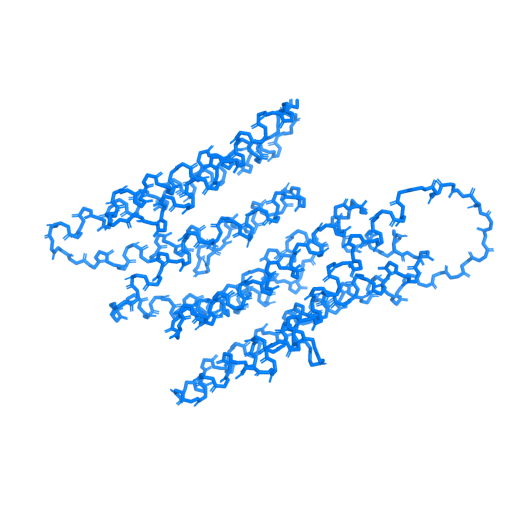 7.496 -5.787 13.264 1.00 92.44 278 SER A O 1
ATOM 2201 N N . LEU A 1 279 ? 9.726 -5.926 13.547 1.00 92.81 279 LEU A N 1
ATOM 2202 C CA . LEU A 1 279 ? 9.699 -5.823 15.010 1.00 92.81 279 LEU A CA 1
ATOM 2203 C C . LEU A 1 279 ? 9.167 -4.460 15.478 1.00 92.81 279 LEU A C 1
ATOM 2205 O O . LEU A 1 279 ? 8.342 -4.406 16.393 1.00 92.81 279 LEU A O 1
ATOM 2209 N N . PHE A 1 280 ? 9.542 -3.362 14.810 1.00 93.56 280 PHE A N 1
ATOM 2210 C CA . PHE A 1 280 ? 8.940 -2.053 15.096 1.00 93.56 280 PHE A CA 1
ATOM 2211 C C . PHE A 1 280 ? 7.435 -2.051 14.830 1.00 93.56 280 PHE A C 1
ATOM 2213 O O . PHE A 1 280 ? 6.665 -1.503 15.622 1.00 93.56 280 PHE A O 1
ATOM 2220 N N . SER A 1 281 ? 6.995 -2.710 13.753 1.00 92.25 281 SER A N 1
ATOM 2221 C CA . SER A 1 281 ? 5.563 -2.794 13.474 1.00 92.25 281 SER A CA 1
ATOM 2222 C C . SER A 1 281 ? 4.787 -3.608 14.499 1.00 92.25 281 SER A C 1
ATOM 2224 O O . SER A 1 281 ? 3.702 -3.215 14.932 1.00 92.25 281 SER A O 1
ATOM 2226 N N . LEU A 1 282 ? 5.388 -4.698 14.962 1.00 93.06 282 LEU A N 1
ATOM 2227 C CA . LEU A 1 282 ? 4.843 -5.541 16.010 1.00 93.06 282 LEU A CA 1
ATOM 2228 C C . LEU A 1 282 ? 4.600 -4.740 17.299 1.00 93.06 282 LEU A C 1
ATOM 2230 O O . LEU A 1 282 ? 3.532 -4.877 17.895 1.00 93.06 282 LEU A O 1
ATOM 2234 N N . PHE A 1 283 ? 5.502 -3.830 17.680 1.00 92.50 283 PHE A N 1
ATOM 2235 C CA . PHE A 1 283 ? 5.322 -2.994 18.871 1.00 92.50 283 PHE A CA 1
ATOM 2236 C C . PHE A 1 283 ? 4.041 -2.146 18.826 1.00 92.50 283 PHE A C 1
ATOM 2238 O O . PHE A 1 283 ? 3.251 -2.156 19.777 1.00 92.50 283 PHE A O 1
ATOM 2245 N N . PHE A 1 284 ? 3.787 -1.415 17.732 1.00 91.31 284 PHE A N 1
ATOM 2246 C CA . PHE A 1 284 ? 2.594 -0.563 17.684 1.00 91.31 284 PHE A CA 1
ATOM 2247 C C . PHE A 1 284 ? 1.297 -1.375 17.587 1.00 91.31 284 PHE A C 1
ATOM 2249 O O . PHE A 1 284 ? 0.264 -0.912 18.082 1.00 91.31 284 PHE A O 1
ATOM 2256 N N . TYR A 1 285 ? 1.335 -2.582 17.012 1.00 91.81 285 TYR A N 1
ATOM 2257 C CA . TYR A 1 285 ? 0.200 -3.505 17.042 1.00 91.81 285 TYR A CA 1
ATOM 2258 C C . TYR A 1 285 ? -0.062 -4.033 18.451 1.00 91.81 285 TYR A C 1
ATOM 2260 O O . TYR A 1 285 ? -1.209 -4.006 18.898 1.00 91.81 285 TYR A O 1
ATOM 2268 N N . PHE A 1 286 ? 0.984 -4.415 19.191 1.00 88.94 286 PHE A N 1
ATOM 2269 C CA . PHE A 1 286 ? 0.853 -4.795 20.596 1.00 88.94 286 PHE A CA 1
ATOM 2270 C C . PHE A 1 286 ? 0.256 -3.672 21.436 1.00 88.94 286 PHE A C 1
ATOM 2272 O O . PHE A 1 286 ? -0.640 -3.926 22.233 1.00 88.94 286 PHE A O 1
ATOM 2279 N N . ARG A 1 287 ? 0.639 -2.413 21.210 1.00 90.06 287 ARG A N 1
ATOM 2280 C CA . ARG A 1 287 ? 0.010 -1.278 21.903 1.00 90.06 287 ARG A CA 1
ATOM 2281 C C . ARG A 1 287 ? -1.506 -1.206 21.665 1.00 90.06 287 ARG A C 1
ATOM 2283 O O . ARG A 1 287 ? -2.258 -0.951 22.606 1.00 90.06 287 ARG A O 1
ATOM 2290 N N . ILE A 1 288 ? -1.963 -1.429 20.430 1.00 89.06 288 ILE A N 1
ATOM 2291 C CA . ILE A 1 288 ? -3.400 -1.469 20.108 1.00 89.06 288 ILE A CA 1
ATOM 2292 C C . ILE A 1 288 ? -4.064 -2.649 20.829 1.00 89.06 288 ILE A C 1
ATOM 2294 O O . ILE A 1 288 ? -5.079 -2.459 21.503 1.00 89.06 288 ILE A O 1
ATOM 2298 N N . LEU A 1 289 ? -3.460 -3.836 20.756 1.00 87.56 289 LEU A N 1
ATOM 2299 C CA . LEU A 1 289 ? -3.941 -5.045 21.427 1.00 87.56 289 LEU A CA 1
ATOM 2300 C C . LEU A 1 289 ? -4.102 -4.839 22.937 1.00 87.56 289 LEU A C 1
ATOM 2302 O O . LEU A 1 289 ? -5.193 -5.055 23.464 1.00 87.56 289 LEU A O 1
ATOM 2306 N N . LEU A 1 290 ? -3.065 -4.334 23.610 1.00 85.25 290 LEU A N 1
ATOM 2307 C CA . LEU A 1 290 ? -3.058 -4.057 25.049 1.00 85.25 290 LEU A CA 1
ATOM 2308 C C . LEU A 1 290 ? -4.196 -3.110 25.451 1.00 85.25 290 LEU A C 1
ATOM 2310 O O . LEU A 1 290 ? -4.896 -3.369 26.432 1.00 85.25 290 LEU A O 1
ATOM 2314 N N . SER A 1 291 ? -4.427 -2.056 24.659 1.00 82.06 291 SER A N 1
ATOM 2315 C CA . SER A 1 291 ? -5.524 -1.114 24.905 1.00 82.06 291 SER A CA 1
ATOM 2316 C C . SER A 1 291 ? -6.909 -1.754 24.768 1.00 82.06 291 SER A C 1
ATOM 2318 O O . SER A 1 291 ? -7.813 -1.429 25.533 1.00 82.06 291 SER A O 1
ATOM 2320 N N . SER A 1 292 ? -7.076 -2.689 23.830 1.00 76.69 292 SER A N 1
ATOM 2321 C CA . SER A 1 292 ? -8.362 -3.348 23.582 1.00 76.69 292 SER A CA 1
ATOM 2322 C C . SER A 1 292 ? -8.669 -4.487 24.563 1.00 76.69 292 SER A C 1
ATOM 2324 O O . SER A 1 292 ? -9.806 -4.600 25.022 1.00 76.69 292 SER A O 1
ATOM 2326 N N . VAL A 1 293 ? -7.674 -5.309 24.921 1.00 73.44 293 VAL A N 1
ATOM 2327 C CA . VAL A 1 293 ? -7.881 -6.556 25.678 1.00 73.44 293 VAL A CA 1
ATOM 2328 C C . VAL A 1 293 ? -7.647 -6.374 27.177 1.00 73.44 293 VAL A C 1
ATOM 2330 O O . VAL A 1 293 ? -8.488 -6.791 27.971 1.00 73.44 293 VAL A O 1
ATOM 2333 N N . ILE A 1 294 ? -6.521 -5.767 27.567 1.00 64.44 294 ILE A N 1
ATOM 2334 C CA . ILE A 1 294 ? -6.028 -5.819 28.955 1.00 64.44 294 ILE A CA 1
ATOM 2335 C C . ILE A 1 294 ? -6.556 -4.646 29.780 1.00 64.44 294 ILE A C 1
ATOM 2337 O O . ILE A 1 294 ? -7.041 -4.833 30.889 1.00 64.44 294 ILE A O 1
ATOM 2341 N N . ILE A 1 295 ? -6.513 -3.429 29.233 1.00 60.59 295 ILE A N 1
ATOM 2342 C CA . ILE A 1 295 ? -6.885 -2.215 29.984 1.00 60.59 295 ILE A CA 1
ATOM 2343 C C . ILE A 1 295 ? -8.410 -2.083 30.139 1.00 60.59 295 ILE A C 1
ATOM 2345 O O . ILE A 1 295 ? -8.900 -1.462 31.079 1.00 60.59 295 ILE A O 1
ATOM 2349 N N . SER A 1 296 ? -9.178 -2.694 29.239 1.00 59.03 296 SER A N 1
ATOM 2350 C CA . SER A 1 296 ? -10.638 -2.590 29.204 1.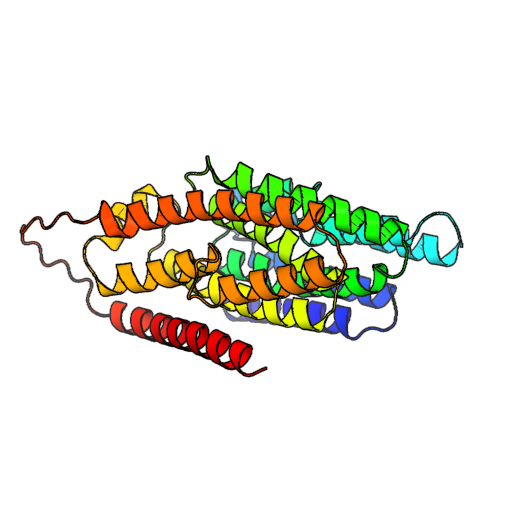00 59.03 296 SER A CA 1
ATOM 2351 C C . SER A 1 296 ? -11.356 -3.463 30.245 1.00 59.03 296 SER A C 1
ATOM 2353 O O . SER A 1 296 ? -12.583 -3.474 30.296 1.00 59.03 296 SER A O 1
ATOM 2355 N N . SER A 1 297 ? -10.638 -4.202 31.101 1.00 55.47 297 SER A N 1
ATOM 2356 C CA . SER A 1 297 ? -11.249 -5.009 32.162 1.00 55.47 297 SER A CA 1
ATOM 2357 C C . SER A 1 297 ? -11.677 -4.159 33.367 1.00 55.47 297 SER A C 1
ATOM 2359 O O . SER A 1 297 ? -11.174 -4.332 34.476 1.00 55.47 297 SER A O 1
ATOM 2361 N N . LYS A 1 298 ? -12.658 -3.268 33.190 1.00 49.81 298 LYS A N 1
ATOM 2362 C CA . LYS A 1 298 ? -13.509 -2.856 34.312 1.00 49.81 298 LYS A CA 1
ATOM 2363 C C . LYS A 1 298 ? -14.681 -3.825 34.383 1.00 49.81 298 LYS A C 1
ATOM 2365 O O . LYS A 1 298 ? -15.719 -3.600 33.780 1.00 49.81 298 LYS A O 1
ATOM 2370 N N . LYS A 1 299 ? -14.545 -4.892 35.176 1.00 47.16 299 LYS A N 1
ATOM 2371 C CA . LYS A 1 299 ? -15.721 -5.575 35.738 1.00 47.16 299 LYS A CA 1
ATOM 2372 C C . LYS A 1 299 ? -16.330 -4.675 36.822 1.00 47.16 299 LYS A C 1
ATOM 2374 O O . LYS A 1 299 ? -16.320 -5.028 37.996 1.00 47.16 299 LYS A O 1
ATOM 2379 N N . SER A 1 300 ? -16.825 -3.491 36.459 1.00 37.53 300 SER A N 1
ATOM 2380 C CA . SER A 1 300 ? -17.741 -2.769 37.337 1.00 37.53 300 SER A CA 1
ATOM 2381 C C . SER A 1 300 ? -19.112 -3.404 37.158 1.00 37.53 300 SER A C 1
ATOM 2383 O O . SER A 1 300 ? -19.786 -3.179 36.155 1.00 37.53 300 SER A O 1
ATOM 2385 N N . LYS A 1 301 ? -19.512 -4.231 38.129 1.00 40.53 301 LYS A N 1
ATOM 2386 C CA . LYS A 1 301 ? -20.915 -4.600 38.339 1.00 40.53 301 LYS A CA 1
ATOM 2387 C C . LYS A 1 301 ? -21.685 -3.329 38.704 1.00 40.53 301 LYS A C 1
ATOM 2389 O O . LYS A 1 301 ? -21.929 -3.064 39.873 1.00 40.53 301 LYS A O 1
ATOM 2394 N N . THR A 1 302 ? -22.040 -2.527 37.716 1.00 34.59 302 THR A N 1
ATOM 2395 C CA . THR A 1 302 ? -23.018 -1.456 37.882 1.00 34.59 302 THR A CA 1
ATOM 2396 C C . THR A 1 302 ? -24.017 -1.594 36.758 1.00 34.59 302 THR A C 1
ATOM 2398 O O . THR A 1 302 ? -23.743 -1.265 35.608 1.00 34.59 302 THR A O 1
ATOM 2401 N N . PHE A 1 303 ? -25.152 -2.176 37.138 1.00 45.44 303 PHE A N 1
ATOM 2402 C CA . PHE A 1 303 ? -26.402 -2.208 36.407 1.00 45.44 303 PHE A CA 1
ATOM 2403 C C . PHE A 1 303 ? -26.657 -0.881 35.696 1.00 45.44 303 PHE A C 1
ATOM 2405 O O . PHE A 1 303 ? -27.029 0.086 36.345 1.00 45.44 303 PHE A O 1
ATOM 2412 N N . VAL A 1 304 ? -26.530 -0.871 34.373 1.00 35.31 304 VAL A N 1
ATOM 2413 C CA . VAL A 1 304 ? -27.550 -0.300 33.493 1.00 35.31 304 VAL A CA 1
ATOM 2414 C C . VAL A 1 304 ? -27.564 -1.175 32.248 1.00 35.31 304 VAL A C 1
ATOM 2416 O O . VAL A 1 304 ? -26.679 -1.116 31.400 1.00 35.31 304 VAL A O 1
ATOM 2419 N N . THR A 1 305 ? -28.579 -2.024 32.160 1.00 46.53 305 THR A N 1
ATOM 2420 C CA . THR A 1 305 ? -29.012 -2.646 30.913 1.00 46.53 305 THR A CA 1
ATOM 2421 C C . THR A 1 305 ? -29.315 -1.541 29.905 1.00 46.53 305 THR A C 1
ATOM 2423 O O . THR A 1 305 ? -30.393 -0.949 29.936 1.00 46.53 305 THR A O 1
ATOM 2426 N N . GLN A 1 306 ? -28.371 -1.237 29.020 1.00 42.06 306 GLN A N 1
ATOM 2427 C CA . GLN A 1 306 ? -28.640 -0.428 27.839 1.00 42.06 306 GLN A CA 1
ATOM 2428 C C . GLN A 1 306 ? -28.608 -1.329 26.614 1.00 42.06 306 GLN A C 1
ATOM 2430 O O . GLN A 1 306 ? -27.628 -2.008 26.322 1.00 42.06 306 GLN A O 1
ATOM 2435 N N . ALA A 1 307 ? -29.758 -1.371 25.950 1.00 37.81 307 ALA A N 1
ATOM 2436 C CA . ALA A 1 307 ? -30.059 -2.195 24.800 1.00 37.81 307 ALA A CA 1
ATOM 2437 C C . ALA A 1 307 ? -29.064 -1.961 23.649 1.00 37.81 307 ALA A C 1
ATOM 2439 O O . ALA A 1 307 ? -29.253 -1.092 22.803 1.00 37.81 307 ALA A O 1
ATOM 2440 N N . LEU A 1 308 ? -28.030 -2.795 23.584 1.00 40.47 308 LEU A N 1
ATOM 2441 C CA . LEU A 1 308 ? -27.236 -3.046 22.382 1.00 40.47 308 LEU A CA 1
ATOM 2442 C C . LEU A 1 308 ? -27.568 -4.447 21.849 1.00 40.47 308 LEU A C 1
ATOM 2444 O O . LEU A 1 308 ? -26.699 -5.266 21.575 1.00 40.47 308 LEU A O 1
ATOM 2448 N N . SER A 1 309 ? -28.861 -4.748 21.714 1.00 49.53 309 SER A N 1
ATOM 2449 C CA . SER A 1 309 ? -29.353 -6.024 21.194 1.00 49.53 309 SER A CA 1
ATOM 2450 C C . SER A 1 309 ? -30.011 -5.829 19.826 1.00 49.53 309 SER A C 1
ATOM 2452 O O . SER A 1 309 ? -31.155 -5.396 19.723 1.00 49.53 309 SER A O 1
ATOM 2454 N N . LYS A 1 310 ? -29.250 -6.144 18.765 1.00 41.19 310 LYS A N 1
ATOM 2455 C CA . LYS A 1 310 ? -29.694 -6.876 17.547 1.00 41.19 310 LYS A CA 1
ATOM 2456 C C . LYS A 1 310 ? -28.703 -6.815 16.377 1.00 41.19 310 LYS A C 1
ATOM 2458 O O . LYS A 1 310 ? -28.781 -7.672 15.504 1.00 41.19 310 LYS A O 1
ATOM 2463 N N . ASN A 1 311 ? -27.731 -5.897 16.370 1.00 46.16 311 ASN A N 1
ATOM 2464 C CA . ASN A 1 311 ? -26.721 -5.835 15.294 1.00 46.16 311 ASN A CA 1
ATOM 2465 C C . ASN A 1 311 ? -25.397 -6.559 15.600 1.00 46.16 311 ASN A C 1
ATOM 2467 O O . ASN A 1 311 ? -24.617 -6.778 14.676 1.00 46.16 311 ASN A O 1
ATOM 2471 N N . THR A 1 312 ? -25.161 -6.991 16.841 1.00 51.91 312 THR A N 1
ATOM 2472 C CA . THR A 1 312 ? -23.939 -7.707 17.259 1.00 51.91 312 THR A CA 1
ATOM 2473 C C . THR A 1 312 ? -23.830 -9.116 16.667 1.00 51.91 312 THR A C 1
ATOM 2475 O O . THR A 1 312 ? -22.734 -9.570 16.346 1.00 51.91 312 THR A O 1
ATOM 2478 N N . ASN A 1 313 ? -24.956 -9.794 16.417 1.00 52.28 313 ASN A N 1
ATOM 2479 C CA . ASN A 1 313 ? -24.934 -11.143 15.838 1.00 52.28 313 ASN A CA 1
ATOM 2480 C C . ASN A 1 313 ? -24.503 -11.133 14.363 1.00 52.28 313 ASN A C 1
ATOM 2482 O O . ASN A 1 313 ? -23.718 -11.979 13.945 1.00 52.28 313 ASN A O 1
ATOM 2486 N N . LYS A 1 314 ? -24.957 -10.152 13.568 1.00 51.00 314 LYS A N 1
ATOM 2487 C CA . LYS A 1 314 ? -24.553 -10.046 12.155 1.00 51.00 314 LYS A CA 1
ATOM 2488 C C . LYS A 1 314 ? -23.083 -9.650 12.009 1.00 51.00 314 LYS A C 1
ATOM 2490 O O . LYS A 1 314 ? -22.411 -10.166 11.121 1.00 51.00 314 LYS A O 1
ATOM 2495 N N . THR A 1 315 ? -22.567 -8.783 12.885 1.00 56.34 315 THR A N 1
ATOM 2496 C CA . THR A 1 315 ? -21.144 -8.417 12.875 1.00 56.34 315 THR A CA 1
ATOM 2497 C C . THR A 1 315 ? -20.268 -9.588 13.311 1.00 56.34 315 THR A C 1
ATOM 2499 O O . THR A 1 315 ? -19.298 -9.887 12.622 1.00 56.34 315 THR A O 1
ATOM 2502 N N . GLY A 1 316 ? -20.648 -10.320 14.364 1.00 58.31 316 GLY A N 1
ATOM 2503 C CA . GLY A 1 316 ? -19.931 -11.516 14.817 1.00 58.31 316 GLY A CA 1
ATOM 2504 C C . GLY A 1 316 ? -19.805 -12.598 13.740 1.00 58.31 316 GLY A C 1
ATOM 2505 O O . GLY A 1 316 ? -18.723 -13.148 13.566 1.00 58.31 316 GLY A O 1
ATOM 2506 N N . ILE A 1 317 ? -20.865 -12.844 12.961 1.00 56.47 317 ILE A N 1
ATOM 2507 C CA . ILE A 1 317 ? -20.860 -13.846 11.879 1.00 56.47 317 ILE A CA 1
ATOM 2508 C C . ILE A 1 317 ? -19.911 -13.441 10.741 1.00 56.47 317 ILE A C 1
ATOM 2510 O O . ILE A 1 317 ? -19.107 -14.256 10.298 1.00 56.47 317 ILE A O 1
ATOM 2514 N N . ILE A 1 318 ? -19.945 -12.181 10.295 1.00 57.28 318 ILE A N 1
ATOM 2515 C CA . ILE A 1 318 ? -19.057 -11.690 9.221 1.00 57.28 318 ILE A CA 1
ATOM 2516 C C . ILE A 1 318 ? -17.582 -11.763 9.654 1.00 57.28 318 ILE A C 1
ATOM 2518 O O . ILE A 1 318 ? -16.703 -12.099 8.863 1.00 57.28 318 ILE A O 1
ATOM 2522 N N . LEU A 1 319 ? -17.306 -11.499 10.930 1.00 57.97 319 LEU A N 1
ATOM 2523 C CA . LEU A 1 319 ? -15.959 -11.575 11.496 1.00 57.97 319 LEU A CA 1
ATOM 2524 C C . LEU A 1 319 ? -15.490 -13.013 11.699 1.00 57.97 319 LEU A C 1
ATOM 2526 O O . LEU A 1 319 ? -14.317 -13.301 11.479 1.00 57.97 319 LEU A O 1
ATOM 2530 N N . PHE A 1 320 ? -16.400 -13.918 12.059 1.00 59.44 320 PHE A N 1
ATOM 2531 C CA . PHE A 1 320 ? -16.115 -15.344 12.175 1.00 59.44 320 PHE A CA 1
ATOM 2532 C C . PHE A 1 320 ? -15.797 -15.971 10.812 1.00 59.44 320 PHE A C 1
ATOM 2534 O O . PHE A 1 320 ? -14.861 -16.756 10.700 1.00 59.44 320 PHE A O 1
ATOM 2541 N N . VAL A 1 321 ? -16.493 -15.558 9.747 1.00 58.53 321 VAL A N 1
ATOM 2542 C CA . VAL A 1 321 ? -16.170 -15.984 8.373 1.00 58.53 321 VAL A CA 1
ATOM 2543 C C . VAL A 1 321 ? -14.788 -15.473 7.948 1.00 58.53 321 VAL A C 1
ATOM 2545 O O . VAL A 1 321 ? -13.995 -16.241 7.406 1.00 58.53 321 VAL A O 1
ATOM 2548 N N . ASN A 1 322 ? -14.444 -14.221 8.268 1.00 60.28 322 ASN A N 1
ATOM 2549 C CA . ASN A 1 322 ? -13.097 -13.696 8.013 1.00 60.28 322 ASN A CA 1
ATOM 2550 C C . ASN A 1 322 ? -12.016 -14.424 8.834 1.00 60.28 322 ASN A C 1
ATOM 2552 O O . ASN A 1 322 ? -10.914 -14.650 8.336 1.00 60.28 322 ASN A O 1
ATOM 2556 N N . PHE A 1 323 ? -12.331 -14.830 10.065 1.00 61.78 323 PHE A N 1
ATOM 2557 C CA . PHE A 1 323 ? -11.446 -15.622 10.921 1.00 61.78 323 PHE A CA 1
ATOM 2558 C C . PHE A 1 323 ? -11.192 -17.027 10.354 1.00 61.78 323 PHE A C 1
ATOM 2560 O O . PHE A 1 323 ? -10.046 -17.473 10.306 1.00 61.78 323 PHE A O 1
ATOM 2567 N N . ILE A 1 324 ? -12.237 -17.701 9.862 1.00 62.38 324 ILE A N 1
ATOM 2568 C CA . ILE A 1 324 ? -12.114 -19.003 9.190 1.00 62.38 324 ILE A CA 1
ATOM 2569 C C . ILE A 1 324 ? -11.227 -18.868 7.951 1.00 62.38 324 ILE A C 1
ATOM 2571 O O . ILE A 1 324 ? -10.275 -19.630 7.792 1.00 62.38 324 ILE A O 1
ATOM 2575 N N . MET A 1 325 ? -11.475 -17.856 7.116 1.00 61.41 325 MET A N 1
ATOM 2576 C CA . MET A 1 325 ? -10.663 -17.615 5.922 1.00 61.41 325 MET A CA 1
ATOM 2577 C C . MET A 1 325 ? -9.186 -17.373 6.256 1.00 61.41 325 MET A C 1
ATOM 2579 O O . MET A 1 325 ? -8.312 -17.876 5.554 1.00 61.41 325 MET A O 1
ATOM 2583 N N . MET A 1 326 ? -8.879 -16.679 7.358 1.00 63.69 326 MET A N 1
ATOM 2584 C CA . MET A 1 326 ? -7.495 -16.491 7.806 1.00 63.69 326 MET A CA 1
ATOM 2585 C C . MET A 1 326 ? -6.776 -17.804 8.135 1.00 63.69 326 MET A C 1
ATOM 2587 O O . MET A 1 326 ? -5.600 -17.940 7.793 1.00 63.69 326 MET A O 1
ATOM 2591 N N . LEU A 1 327 ? -7.459 -18.740 8.803 1.00 61.31 327 LEU A N 1
ATOM 2592 C CA . LEU A 1 327 ? -6.884 -20.028 9.203 1.00 61.31 327 LEU A CA 1
ATOM 2593 C C . LEU A 1 327 ? -6.736 -20.988 8.019 1.00 61.31 327 LEU A C 1
ATOM 2595 O O . LEU A 1 327 ? -5.699 -21.641 7.886 1.00 61.31 327 LEU A O 1
ATOM 2599 N N . PHE A 1 328 ? -7.728 -21.035 7.125 1.00 62.22 328 PHE A N 1
ATOM 2600 C CA . PHE A 1 328 ? -7.676 -21.895 5.940 1.00 62.22 328 PHE A CA 1
ATOM 2601 C C . PHE A 1 328 ? -6.501 -21.548 5.026 1.00 62.22 328 PHE A C 1
ATOM 2603 O O . PHE A 1 328 ? -5.815 -22.448 4.544 1.00 62.22 328 PHE A O 1
ATOM 2610 N N . ILE A 1 329 ? -6.214 -20.256 4.842 1.00 61.97 329 ILE A N 1
ATOM 2611 C CA . ILE A 1 329 ? -5.109 -19.828 3.982 1.00 61.97 329 ILE A CA 1
ATOM 2612 C C . ILE A 1 329 ? -3.759 -20.267 4.565 1.00 61.97 329 ILE A C 1
ATOM 2614 O O . ILE A 1 329 ? -2.924 -20.774 3.822 1.00 61.97 329 ILE A O 1
ATOM 2618 N N . SER A 1 330 ? -3.551 -20.166 5.886 1.00 58.56 330 SER A N 1
ATOM 2619 C CA . SER A 1 330 ? -2.318 -20.683 6.502 1.00 58.56 330 SER A CA 1
ATOM 2620 C C . SER A 1 330 ? -2.144 -22.189 6.332 1.00 58.56 330 SER A C 1
ATOM 2622 O O . SER A 1 330 ? -1.026 -22.624 6.097 1.00 58.56 330 SER A O 1
ATOM 2624 N N . VAL A 1 331 ? -3.220 -22.979 6.421 1.00 57.50 331 VAL A N 1
ATOM 2625 C CA . VAL A 1 331 ? -3.141 -24.440 6.251 1.00 57.50 331 VAL A CA 1
ATOM 2626 C C . VAL A 1 331 ? -2.830 -24.802 4.799 1.00 57.50 331 VAL A C 1
ATOM 2628 O O . VAL A 1 331 ? -1.975 -25.645 4.551 1.00 57.50 331 VAL A O 1
ATOM 2631 N N . PHE A 1 332 ? -3.459 -24.123 3.837 1.00 58.69 332 PHE A N 1
ATOM 2632 C CA . PHE A 1 332 ? -3.204 -24.350 2.414 1.00 58.69 332 PHE A CA 1
ATOM 2633 C C . PHE A 1 332 ? -1.766 -23.994 2.008 1.00 58.69 332 PHE A C 1
ATOM 2635 O O . PHE A 1 332 ? -1.158 -24.704 1.220 1.00 58.69 332 PHE A O 1
ATOM 2642 N N . LEU A 1 333 ? -1.193 -22.941 2.597 1.00 58.09 333 LEU A N 1
ATOM 2643 C CA . LEU A 1 333 ? 0.200 -22.539 2.372 1.00 58.09 333 LEU A CA 1
ATOM 2644 C C . LEU A 1 333 ? 1.239 -23.471 3.006 1.00 58.09 333 LEU A C 1
ATOM 2646 O O . LEU A 1 333 ? 2.383 -23.442 2.582 1.00 58.09 333 LEU A O 1
ATOM 2650 N N . ILE A 1 334 ? 0.875 -24.255 4.024 1.00 57.19 334 ILE A N 1
ATOM 2651 C CA . ILE A 1 334 ? 1.760 -25.285 4.601 1.00 57.19 334 ILE A CA 1
ATOM 2652 C C . ILE A 1 334 ? 1.785 -26.539 3.714 1.00 57.19 334 ILE A C 1
ATOM 2654 O O . ILE A 1 334 ? 2.747 -27.299 3.749 1.00 57.19 334 ILE A O 1
ATOM 2658 N N . LEU A 1 335 ? 0.712 -26.771 2.953 1.00 45.12 335 LEU A N 1
ATOM 2659 C CA . LEU A 1 335 ? 0.536 -27.951 2.105 1.00 45.12 335 LEU A CA 1
ATOM 2660 C C . LEU A 1 335 ? 1.180 -27.816 0.713 1.00 45.12 335 LEU A C 1
ATOM 2662 O O . LEU A 1 335 ? 1.216 -28.807 -0.014 1.00 45.12 335 LEU A O 1
ATOM 2666 N N . ILE A 1 336 ? 1.657 -26.623 0.344 1.00 50.97 336 ILE A N 1
ATOM 2667 C CA . ILE A 1 336 ? 2.352 -26.321 -0.921 1.00 50.97 336 ILE A CA 1
ATOM 2668 C C . ILE A 1 336 ? 3.837 -26.126 -0.641 1.00 50.97 336 ILE A C 1
ATOM 2670 O O . ILE A 1 336 ? 4.652 -26.696 -1.396 1.00 50.97 336 ILE A O 1
#

pLDDT: mean 85.31, std 14.7, range [34.59, 97.81]

Foldseek 3Di:
DPDPVLLVVLVVQLVVLLVQLQPDDDLVSVLVSLVSNLVSLLVVQADPPDPLSVVLSVLSNVQSVVLSVLSVVLNVCVVVVDPDSLQSNLVSLCLQLLFPPNNPSLLSSLLSGALVSLLCSLASSNNSSLSVLLVSLPDPSSVVVLLVSLLCLLQCLLVVLLPDFWVSNVLSSLSSNVSSLLSLLSNVHPVLNVLLSVLVSLLSSLLSVLCNVQVDTGLLSLLASLLPDPLSLVLNLQSLCLSLLDPPWPNVLSLVVSLVVCVVVVVVVSNVSSVVSSVSSNVSSVSSSCSNPPNSPPPPPDDDPDDPPDCVVVSSVVSVVSVVVRVVSSVVSVVD